Protein AF-A0A972TST4-F1 (afdb_monomer_lite)

Structure (mmCIF, N/CA/C/O backbone):
data_AF-A0A972TST4-F1
#
_entry.id   AF-A0A972TST4-F1
#
loop_
_atom_site.group_PDB
_atom_site.id
_atom_site.type_symbol
_atom_site.label_atom_id
_atom_site.label_alt_id
_atom_site.label_comp_id
_atom_site.label_asym_id
_atom_site.label_entity_id
_atom_site.label_seq_id
_atom_site.pdbx_PDB_ins_code
_atom_site.Cartn_x
_atom_site.Cartn_y
_atom_site.Cartn_z
_atom_site.occupancy
_atom_site.B_iso_or_equiv
_atom_site.auth_seq_id
_atom_site.auth_comp_id
_atom_site.auth_asym_id
_atom_site.auth_atom_id
_atom_site.pdbx_PDB_model_num
ATOM 1 N N . MET A 1 1 ? 3.864 -2.096 13.623 1.00 69.44 1 MET A N 1
ATOM 2 C CA . MET A 1 1 ? 3.944 -0.721 14.175 1.00 69.44 1 MET A CA 1
ATOM 3 C C . MET A 1 1 ? 2.873 0.201 13.598 1.00 69.44 1 MET A C 1
ATOM 5 O O . MET A 1 1 ? 2.169 0.799 14.394 1.00 69.44 1 MET A O 1
ATOM 9 N N . ALA A 1 2 ? 2.672 0.251 12.273 1.00 82.75 2 ALA A N 1
ATOM 10 C CA . ALA A 1 2 ? 1.681 1.134 11.636 1.00 82.75 2 ALA A CA 1
ATOM 11 C C . ALA A 1 2 ? 0.250 1.030 12.212 1.00 82.75 2 ALA A C 1
ATOM 13 O O . ALA A 1 2 ? -0.350 2.046 12.538 1.00 82.75 2 ALA A O 1
ATOM 14 N N . LEU A 1 3 ? -0.275 -0.189 12.409 1.00 85.56 3 LEU A N 1
ATOM 15 C CA . LEU A 1 3 ? -1.623 -0.390 12.971 1.00 85.56 3 LEU A CA 1
ATOM 16 C C . LEU A 1 3 ? -1.765 0.165 14.397 1.00 85.56 3 LEU A C 1
ATOM 18 O O . LEU A 1 3 ? -2.784 0.750 14.748 1.00 85.56 3 LEU A O 1
ATOM 22 N N . ARG A 1 4 ? -0.713 0.020 15.212 1.00 86.31 4 ARG A N 1
ATOM 23 C CA . ARG A 1 4 ? -0.685 0.563 16.574 1.00 86.31 4 ARG A CA 1
ATOM 24 C C . ARG A 1 4 ? -0.773 2.074 16.564 1.00 86.31 4 ARG A C 1
ATOM 26 O O . ARG A 1 4 ? -1.540 2.647 17.321 1.00 86.31 4 ARG A O 1
ATOM 33 N N . GLU A 1 5 ? 0.016 2.694 15.703 1.00 84.06 5 GLU A N 1
ATOM 34 C CA . GLU A 1 5 ? 0.031 4.138 15.526 1.00 84.06 5 GLU A CA 1
ATOM 35 C C . GLU A 1 5 ? -1.325 4.654 15.036 1.00 84.06 5 GLU A C 1
ATOM 37 O O . GLU A 1 5 ? -1.825 5.650 15.549 1.00 84.06 5 GLU A O 1
ATOM 42 N N . TYR A 1 6 ? -1.973 3.922 14.129 1.00 87.00 6 TYR A N 1
ATOM 43 C CA . TYR A 1 6 ? -3.303 4.261 13.631 1.00 87.00 6 TYR A CA 1
ATOM 44 C C . TYR A 1 6 ? -4.328 4.274 14.758 1.00 87.00 6 TYR A C 1
ATOM 46 O O . TYR A 1 6 ? -4.958 5.300 14.984 1.00 87.00 6 TYR A O 1
ATOM 54 N N . PHE A 1 7 ? -4.413 3.194 15.538 1.00 87.56 7 PHE A N 1
ATOM 55 C CA . PHE A 1 7 ? -5.342 3.099 16.666 1.00 87.56 7 PHE A CA 1
ATOM 56 C C . PHE A 1 7 ? -5.083 4.107 17.789 1.00 87.56 7 PHE A C 1
ATOM 58 O O . PHE A 1 7 ? -5.986 4.364 18.573 1.00 87.56 7 PHE A O 1
ATOM 65 N N . THR A 1 8 ? -3.888 4.699 17.873 1.00 85.00 8 THR A N 1
ATOM 66 C CA . THR A 1 8 ? -3.632 5.807 18.812 1.00 85.00 8 THR A CA 1
ATOM 67 C C . THR A 1 8 ? -4.086 7.174 18.304 1.00 85.00 8 THR A C 1
ATOM 69 O O . THR A 1 8 ? -4.143 8.109 19.096 1.00 85.00 8 THR A O 1
ATOM 72 N N . LEU A 1 9 ? -4.352 7.307 17.002 1.00 79.69 9 LEU A N 1
ATOM 73 C CA . LEU A 1 9 ? -4.785 8.556 16.369 1.00 79.69 9 LEU A CA 1
ATOM 74 C C . LEU A 1 9 ? -6.302 8.629 16.200 1.00 79.69 9 LEU A C 1
ATOM 76 O O . LEU A 1 9 ? -6.853 9.722 16.139 1.00 79.69 9 LEU A O 1
ATOM 80 N N . VAL A 1 10 ? -6.965 7.479 16.092 1.00 82.31 10 VAL A N 1
ATOM 81 C CA . VAL A 1 10 ? -8.424 7.397 15.993 1.00 82.31 10 VAL A CA 1
ATOM 82 C C . VAL A 1 10 ? -9.053 7.241 17.374 1.00 82.31 10 VAL A C 1
ATOM 84 O O . VAL A 1 10 ? -8.526 6.536 18.233 1.00 82.31 10 VAL A O 1
ATOM 87 N N . ASP A 1 11 ? -10.204 7.876 17.578 1.00 78.00 11 ASP A N 1
ATOM 88 C CA . ASP A 1 11 ? -10.951 7.797 18.834 1.00 78.00 11 ASP A CA 1
ATOM 89 C C . ASP A 1 11 ? -11.739 6.475 18.912 1.00 78.00 11 ASP A C 1
ATOM 91 O O . ASP A 1 11 ? -12.917 6.398 18.558 1.00 78.00 11 ASP A O 1
ATOM 95 N N . ILE A 1 12 ? -11.053 5.386 19.284 1.00 81.62 12 ILE A N 1
ATOM 96 C CA . ILE A 1 12 ? -11.671 4.064 19.460 1.00 81.62 12 ILE A CA 1
ATOM 97 C C . ILE A 1 12 ? -12.145 3.890 20.900 1.00 81.62 12 ILE A C 1
ATOM 99 O O . ILE A 1 12 ? -11.416 4.126 21.865 1.00 81.62 12 ILE A O 1
ATOM 103 N N . ARG A 1 13 ? -13.363 3.366 21.050 1.00 82.88 13 ARG A N 1
ATOM 104 C CA . ARG A 1 13 ? -13.971 3.107 22.355 1.00 82.88 13 ARG A CA 1
ATOM 105 C C . ARG A 1 13 ? -13.231 1.977 23.074 1.00 82.88 13 ARG A C 1
ATOM 107 O O . ARG A 1 13 ? -12.997 0.909 22.512 1.00 82.88 13 ARG A O 1
ATOM 114 N N . LEU A 1 14 ? -12.964 2.154 24.368 1.00 78.50 14 LEU A N 1
ATOM 115 C CA . LEU A 1 14 ? -12.266 1.162 25.207 1.00 78.50 14 LEU A CA 1
ATOM 116 C C . LEU A 1 14 ? -12.935 -0.227 25.218 1.00 78.50 14 LEU A C 1
ATOM 118 O O . LEU A 1 14 ? -12.268 -1.252 25.366 1.00 78.50 14 LEU A O 1
ATOM 122 N N . GLN A 1 15 ? -14.257 -0.267 25.059 1.00 85.31 15 GLN A N 1
ATOM 123 C CA . GLN A 1 15 ? -15.038 -1.505 24.999 1.00 85.31 15 GLN A CA 1
ATOM 124 C C . GLN A 1 15 ? -14.792 -2.334 23.725 1.00 85.31 15 GLN A C 1
ATOM 126 O O . GLN A 1 15 ? -15.012 -3.544 23.747 1.00 85.31 15 GLN A O 1
ATOM 131 N N . ASP A 1 16 ? -14.247 -1.736 22.660 1.00 88.50 16 ASP A N 1
ATOM 132 C CA . ASP A 1 16 ? -14.008 -2.391 21.364 1.00 88.50 16 ASP A CA 1
ATOM 133 C C . ASP A 1 16 ? -12.690 -3.190 21.335 1.00 88.50 16 ASP A C 1
ATOM 135 O O . ASP A 1 16 ? -12.213 -3.612 20.279 1.00 88.50 16 ASP A O 1
ATOM 139 N N . ARG A 1 17 ? -12.095 -3.442 22.511 1.00 90.00 17 ARG A N 1
ATOM 140 C CA . ARG A 1 17 ? -10.812 -4.143 22.692 1.00 90.00 17 ARG A CA 1
ATOM 141 C C . ARG A 1 17 ? -10.721 -5.480 21.955 1.00 90.00 17 ARG A C 1
ATOM 143 O O . ARG A 1 17 ? -9.650 -5.827 21.472 1.00 90.00 17 ARG A O 1
ATOM 150 N N . TRP A 1 18 ? -11.825 -6.218 21.845 1.00 92.62 18 TRP A N 1
ATOM 151 C CA . TRP A 1 18 ? -11.860 -7.492 21.124 1.00 92.62 18 TRP A CA 1
ATOM 152 C C . TRP A 1 18 ? -11.676 -7.305 19.617 1.00 92.62 18 TRP A C 1
ATOM 154 O O . TRP A 1 18 ? -10.924 -8.060 19.007 1.00 92.62 18 TRP A O 1
ATOM 164 N N . GLY A 1 19 ? -12.279 -6.264 19.034 1.00 93.19 19 GLY A N 1
ATOM 165 C CA . GLY A 1 19 ? -12.045 -5.886 17.639 1.00 93.19 19 GLY A CA 1
ATOM 166 C C . GLY A 1 19 ? -10.590 -5.477 17.402 1.00 93.19 19 GLY A C 1
ATOM 167 O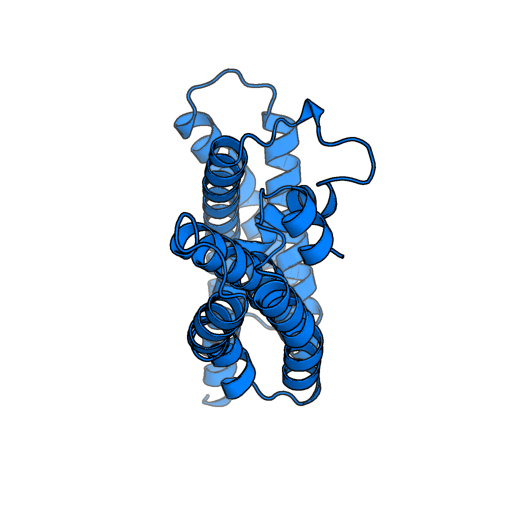 O . GLY A 1 19 ? -9.971 -5.930 16.443 1.00 93.19 19 GLY A O 1
ATOM 168 N N . ILE A 1 20 ? -10.000 -4.713 18.329 1.00 93.12 20 ILE A N 1
ATOM 169 C CA . ILE A 1 20 ? -8.578 -4.332 18.273 1.00 93.12 20 ILE A CA 1
ATOM 170 C C . ILE A 1 20 ? -7.672 -5.574 18.323 1.00 93.12 20 ILE A C 1
ATOM 172 O O . ILE A 1 20 ? -6.748 -5.693 17.519 1.00 93.12 20 ILE A O 1
ATOM 176 N N . ILE A 1 21 ? -7.934 -6.517 19.235 1.00 94.25 21 ILE A N 1
ATOM 177 C CA . ILE A 1 21 ? -7.180 -7.778 19.334 1.00 94.25 21 ILE A CA 1
ATOM 178 C C . ILE A 1 21 ? -7.301 -8.578 18.032 1.00 94.25 21 ILE A C 1
ATOM 180 O O . ILE A 1 21 ? -6.284 -9.030 17.508 1.00 94.25 21 ILE A O 1
ATOM 184 N N . GLY A 1 22 ? -8.511 -8.703 17.478 1.00 94.94 22 GLY A N 1
ATOM 185 C CA . GLY A 1 22 ? -8.740 -9.355 16.187 1.00 94.94 22 GLY A CA 1
ATOM 186 C C . GLY A 1 22 ? -7.950 -8.702 15.052 1.00 94.94 22 GLY A C 1
ATOM 187 O O . GLY A 1 22 ? -7.306 -9.394 14.263 1.00 94.94 22 GLY A O 1
ATOM 188 N N . ALA A 1 23 ? -7.906 -7.369 15.022 1.00 95.25 23 ALA A N 1
ATOM 189 C CA . ALA A 1 23 ? -7.124 -6.624 14.045 1.00 95.25 23 ALA A CA 1
ATOM 190 C C . ALA A 1 23 ? -5.618 -6.916 14.164 1.00 95.25 23 ALA A C 1
ATOM 192 O O . ALA A 1 23 ? -4.963 -7.162 13.153 1.00 95.25 23 ALA A O 1
ATOM 193 N N . TYR A 1 24 ? -5.058 -6.975 15.377 1.00 95.06 24 TYR A N 1
ATOM 194 C CA . TYR A 1 24 ? -3.654 -7.369 15.560 1.00 95.06 24 TYR A CA 1
ATOM 195 C C . TYR A 1 24 ? -3.387 -8.827 15.193 1.00 95.06 24 TYR A C 1
ATOM 197 O O . TYR A 1 24 ? -2.331 -9.116 14.634 1.00 95.06 24 TYR A O 1
ATOM 205 N N . LEU A 1 25 ? -4.328 -9.732 15.472 1.00 95.81 25 LEU A N 1
ATOM 206 C CA . LEU A 1 25 ? -4.206 -11.150 15.139 1.00 95.81 25 LEU A CA 1
ATOM 207 C C . LEU A 1 25 ? -4.188 -11.387 13.622 1.00 95.81 25 LEU A C 1
ATOM 209 O O . LEU A 1 25 ? -3.582 -12.346 13.157 1.00 95.81 25 LEU A O 1
ATOM 213 N N . SER A 1 26 ? -4.774 -10.490 12.828 1.00 95.50 26 SER A N 1
ATOM 214 C CA . SER A 1 26 ? -4.702 -10.585 11.366 1.00 95.50 26 SER A CA 1
ATOM 215 C C . SER A 1 26 ? -3.276 -10.419 10.807 1.00 95.50 26 SER A C 1
ATOM 217 O O . SER A 1 26 ? -2.978 -10.959 9.745 1.00 95.50 26 SER A O 1
ATOM 219 N N . ILE A 1 27 ? -2.366 -9.743 11.526 1.00 94.69 27 ILE A N 1
ATOM 220 C CA . ILE A 1 27 ? -0.970 -9.544 11.099 1.00 94.69 27 ILE A CA 1
ATOM 221 C C . ILE A 1 27 ? -0.215 -10.878 10.973 1.00 94.69 27 ILE A C 1
ATOM 223 O O . ILE A 1 27 ? 0.307 -11.147 9.890 1.00 94.69 27 ILE A O 1
ATOM 227 N N . PRO A 1 28 ? -0.119 -11.729 12.018 1.00 94.75 28 PRO A N 1
ATOM 228 C CA . PRO A 1 28 ? 0.554 -13.016 11.887 1.00 94.75 28 PRO A CA 1
ATOM 229 C C . PRO A 1 28 ? -0.134 -13.924 10.864 1.00 94.75 28 PRO A C 1
ATOM 231 O O . PRO A 1 28 ? 0.569 -14.573 10.096 1.00 94.75 28 PRO A O 1
ATOM 234 N N . PHE A 1 29 ? -1.470 -13.924 10.774 1.00 94.25 29 PHE A N 1
ATOM 235 C CA . PHE A 1 29 ? -2.172 -14.690 9.736 1.00 94.25 29 PHE A CA 1
ATOM 236 C C . PHE A 1 29 ? -1.762 -14.266 8.324 1.00 94.25 29 PHE A C 1
ATOM 238 O O . PHE A 1 29 ? -1.468 -15.118 7.490 1.00 94.25 29 PHE A O 1
ATOM 245 N N . MET A 1 30 ? -1.665 -12.961 8.072 1.00 95.12 30 MET A N 1
ATOM 246 C CA . MET A 1 30 ? -1.193 -12.441 6.791 1.00 95.12 30 MET A CA 1
ATOM 247 C C . MET A 1 30 ? 0.230 -12.863 6.467 1.00 95.12 30 MET A C 1
ATOM 249 O O . MET A 1 30 ? 0.506 -13.272 5.343 1.00 95.12 30 MET A O 1
ATOM 253 N N . ILE A 1 31 ? 1.130 -12.783 7.446 1.00 93.44 31 ILE A N 1
ATOM 254 C CA . ILE A 1 31 ? 2.523 -13.195 7.266 1.00 93.44 31 ILE A CA 1
ATOM 255 C C . ILE A 1 31 ? 2.596 -14.686 6.934 1.00 93.44 31 ILE A C 1
ATOM 257 O O . ILE A 1 31 ? 3.306 -15.055 6.005 1.00 93.44 31 ILE A O 1
ATOM 261 N N . ILE A 1 32 ? 1.826 -15.525 7.632 1.00 95.44 32 ILE A N 1
ATOM 262 C CA . ILE A 1 32 ? 1.727 -16.962 7.350 1.00 95.44 32 ILE A CA 1
ATOM 263 C C . ILE A 1 32 ? 1.247 -17.180 5.909 1.00 95.44 32 ILE A C 1
ATOM 265 O O . ILE A 1 32 ? 1.894 -17.902 5.155 1.00 95.44 32 ILE A O 1
ATOM 269 N N . PHE A 1 33 ? 0.167 -16.522 5.477 1.00 95.38 33 PHE A N 1
ATOM 270 C CA . PHE A 1 33 ? -0.338 -16.689 4.108 1.00 95.38 33 PHE A CA 1
ATOM 271 C C . PHE A 1 33 ? 0.655 -16.244 3.032 1.00 95.38 33 PHE A C 1
ATOM 273 O O . PHE A 1 33 ? 0.712 -16.868 1.976 1.00 95.38 33 PHE A O 1
ATOM 280 N N . ILE A 1 34 ? 1.448 -15.202 3.295 1.00 93.75 34 ILE A N 1
ATOM 281 C CA . ILE A 1 34 ? 2.517 -14.763 2.391 1.00 93.75 34 ILE A CA 1
ATOM 282 C C . ILE A 1 34 ? 3.652 -15.796 2.359 1.00 93.75 34 ILE A C 1
ATOM 284 O O . ILE A 1 34 ? 4.098 -16.177 1.285 1.00 93.75 34 ILE A O 1
ATOM 288 N N . GLN A 1 35 ? 4.114 -16.272 3.519 1.00 93.56 35 GLN A N 1
ATOM 289 C CA . GLN A 1 35 ? 5.247 -17.201 3.614 1.00 93.56 35 GLN A CA 1
ATOM 290 C C . GLN A 1 35 ? 4.975 -18.560 2.964 1.00 93.56 35 GLN A C 1
ATOM 292 O O . GLN A 1 35 ? 5.887 -19.146 2.387 1.00 93.56 35 GLN A O 1
ATOM 297 N N . PHE A 1 36 ? 3.739 -19.052 3.054 1.00 93.12 36 PHE A N 1
ATOM 298 C CA . PHE A 1 36 ? 3.325 -20.324 2.455 1.00 93.12 36 PHE A CA 1
ATOM 299 C C . PHE A 1 36 ? 2.730 -20.176 1.043 1.00 93.12 36 PHE A C 1
ATOM 301 O O . PHE A 1 36 ? 2.157 -21.136 0.537 1.00 93.12 36 PHE A O 1
ATOM 308 N N . ASP A 1 37 ? 2.830 -18.997 0.414 1.00 91.31 37 ASP A N 1
ATOM 309 C CA . ASP A 1 37 ? 2.275 -18.710 -0.923 1.00 91.31 37 ASP A CA 1
ATOM 310 C C . ASP A 1 37 ? 0.770 -19.059 -1.055 1.00 91.31 37 ASP A C 1
ATOM 312 O O . ASP A 1 37 ? 0.255 -19.458 -2.099 1.00 91.31 37 ASP A O 1
ATOM 316 N N . TYR A 1 38 ? -0.000 -18.877 0.024 1.00 93.75 38 TYR A N 1
ATOM 317 C CA . TYR A 1 38 ? -1.449 -19.113 0.039 1.00 93.75 38 TYR A CA 1
ATOM 318 C C . TYR A 1 38 ? -2.215 -17.900 -0.492 1.00 93.75 38 TYR A C 1
ATOM 320 O O . TYR A 1 38 ? -2.946 -17.222 0.232 1.00 93.75 38 TYR A O 1
ATOM 328 N N . TYR A 1 39 ? -2.057 -17.637 -1.790 1.00 91.06 39 TYR A N 1
ATOM 329 C CA . TYR A 1 39 ? -2.604 -16.464 -2.481 1.00 91.06 39 TYR A CA 1
ATOM 330 C C . TYR A 1 39 ? -4.115 -16.294 -2.287 1.00 91.06 39 TYR A C 1
ATOM 332 O O . TYR A 1 39 ? -4.574 -15.216 -1.911 1.00 91.06 39 TYR A O 1
ATOM 340 N N . GLY A 1 40 ? -4.890 -17.363 -2.499 1.00 93.44 40 GLY A N 1
ATOM 341 C CA . GLY A 1 40 ? -6.348 -17.309 -2.372 1.00 93.44 40 GLY A CA 1
ATOM 342 C C . GLY A 1 40 ? -6.785 -16.875 -0.973 1.00 93.44 40 GLY A C 1
ATOM 343 O O . GLY A 1 40 ? -7.609 -15.973 -0.839 1.00 93.44 40 GLY A O 1
ATOM 344 N N . MET A 1 41 ? -6.161 -17.449 0.061 1.00 94.88 41 MET A N 1
ATOM 345 C CA . MET A 1 41 ? -6.427 -17.093 1.458 1.00 94.88 41 MET A CA 1
ATOM 346 C C . MET A 1 41 ? -5.981 -15.668 1.777 1.00 94.88 41 MET A C 1
ATOM 348 O O . MET A 1 41 ? -6.715 -14.933 2.434 1.00 94.88 41 MET A O 1
ATOM 352 N N . PHE A 1 42 ? -4.819 -15.250 1.275 1.00 95.38 42 PHE A N 1
ATOM 353 C CA . PHE A 1 42 ? -4.321 -13.887 1.430 1.00 95.38 42 PHE A CA 1
ATOM 354 C C . PHE A 1 42 ? -5.320 -12.851 0.886 1.00 95.38 42 PHE A C 1
ATOM 356 O O . PHE A 1 42 ? -5.692 -11.930 1.614 1.00 95.38 42 PHE A O 1
ATOM 363 N N . ILE A 1 43 ? -5.828 -13.029 -0.337 1.00 95.56 43 ILE A N 1
ATOM 364 C CA . ILE A 1 43 ? -6.746 -12.065 -0.969 1.00 95.56 43 ILE A CA 1
ATOM 365 C C . ILE A 1 43 ? -8.095 -11.971 -0.255 1.00 95.56 43 ILE A C 1
ATOM 367 O O . ILE A 1 43 ? -8.617 -10.871 -0.097 1.00 95.56 43 ILE A O 1
ATOM 371 N N . ILE A 1 44 ? -8.664 -13.085 0.210 1.00 96.12 44 ILE A N 1
ATOM 372 C CA . ILE A 1 44 ? -9.978 -13.066 0.878 1.00 96.12 44 ILE A CA 1
ATOM 373 C C . ILE A 1 44 ? -9.893 -12.721 2.374 1.00 96.12 44 ILE A C 1
ATOM 375 O O . ILE A 1 44 ? -10.904 -12.380 2.987 1.00 96.12 44 ILE A O 1
ATOM 379 N N . SER A 1 45 ? -8.704 -12.782 2.977 1.00 95.56 45 SER A N 1
ATOM 380 C CA . SER A 1 45 ? -8.530 -12.662 4.431 1.00 95.56 45 SER A CA 1
ATOM 381 C C . SER A 1 45 ? -9.068 -11.367 5.041 1.00 95.56 45 SER A C 1
ATOM 383 O O . SER A 1 45 ? -9.811 -11.436 6.017 1.00 95.56 45 SER A O 1
ATOM 385 N N . ILE A 1 46 ? -8.755 -10.194 4.482 1.00 96.06 46 ILE A N 1
ATOM 386 C CA . ILE A 1 46 ? -9.340 -8.931 4.967 1.00 96.06 46 ILE A CA 1
ATOM 387 C C . ILE A 1 46 ? -10.710 -8.673 4.346 1.00 96.06 46 ILE A C 1
ATOM 389 O O . ILE A 1 46 ? -11.659 -8.542 5.116 1.00 96.06 46 ILE A O 1
ATOM 393 N N . PRO A 1 47 ? -10.864 -8.637 3.005 1.00 95.31 47 PRO A N 1
ATOM 394 C CA . PRO A 1 47 ? -12.120 -8.230 2.375 1.00 95.31 47 PRO A CA 1
ATOM 395 C C . PRO A 1 47 ? -13.320 -9.117 2.725 1.00 95.31 47 PRO A C 1
ATOM 397 O O . PRO A 1 47 ? -14.449 -8.645 2.652 1.00 95.31 47 PRO A O 1
ATOM 400 N N . VAL A 1 48 ? -13.091 -10.384 3.097 1.00 96.19 48 VAL A N 1
ATOM 401 C CA . VAL A 1 48 ? -14.153 -11.328 3.472 1.00 96.19 48 VAL A CA 1
ATOM 402 C C . VAL A 1 48 ? -14.081 -11.671 4.957 1.00 96.19 48 VAL A C 1
ATOM 404 O O . VAL A 1 48 ? -15.010 -11.360 5.697 1.00 96.19 48 VAL A O 1
ATOM 407 N N . TYR A 1 49 ? -13.001 -12.308 5.425 1.00 96.25 49 TYR A N 1
ATOM 408 C CA . TYR A 1 49 ? -12.995 -12.846 6.792 1.00 96.25 49 TYR A CA 1
ATOM 409 C C . TYR A 1 49 ? -12.916 -11.756 7.862 1.00 96.25 49 TYR A C 1
ATOM 411 O O . TYR A 1 49 ? -13.690 -11.802 8.816 1.00 96.25 49 TYR A O 1
ATOM 419 N N . ALA A 1 50 ? -12.039 -10.761 7.715 1.00 95.75 50 ALA A N 1
ATOM 420 C CA . ALA A 1 50 ? -11.953 -9.681 8.695 1.00 95.75 50 ALA A CA 1
ATOM 421 C C . ALA A 1 50 ? -13.242 -8.846 8.732 1.00 95.75 50 ALA A C 1
ATOM 423 O O . ALA A 1 50 ? -13.771 -8.633 9.818 1.00 95.75 50 ALA A O 1
ATOM 424 N N . PHE A 1 51 ? -13.816 -8.511 7.572 1.00 95.00 51 PHE A N 1
ATOM 425 C CA . PHE A 1 51 ? -15.100 -7.798 7.479 1.00 95.00 51 PHE A CA 1
ATOM 426 C C . PHE A 1 51 ? -16.285 -8.535 8.129 1.00 95.00 51 PHE A C 1
ATOM 428 O O . PHE A 1 51 ? -17.289 -7.906 8.448 1.00 95.00 51 PHE A O 1
ATOM 435 N N . LEU A 1 52 ? -16.198 -9.853 8.338 1.00 95.75 52 LEU A N 1
ATOM 436 C CA . LEU A 1 52 ? -17.201 -10.621 9.086 1.00 95.75 52 LEU A CA 1
ATOM 437 C C . LEU A 1 52 ? -16.851 -10.730 10.576 1.00 95.75 52 LEU A C 1
ATOM 439 O O . LEU A 1 52 ? -17.711 -10.576 11.444 1.00 95.75 52 LEU A O 1
ATOM 443 N N . VAL A 1 53 ? -15.580 -10.995 10.880 1.00 96.38 53 VAL A N 1
ATOM 444 C CA . VAL A 1 53 ? -15.105 -11.261 12.242 1.00 96.38 53 VAL A CA 1
ATOM 445 C C . VAL A 1 53 ? -15.033 -9.983 13.078 1.00 96.38 53 VAL A C 1
ATOM 447 O O . VAL A 1 53 ? -15.409 -10.008 14.247 1.00 96.38 53 VAL A O 1
ATOM 450 N N . ILE A 1 54 ? -14.583 -8.862 12.515 1.00 95.75 54 ILE A N 1
ATOM 451 C CA . ILE A 1 54 ? -14.414 -7.602 13.249 1.00 95.75 54 ILE A CA 1
ATOM 452 C C . ILE A 1 54 ? -15.744 -7.062 13.782 1.00 95.75 54 ILE A C 1
ATOM 454 O O . ILE A 1 54 ? -15.801 -6.813 14.990 1.00 95.75 54 ILE A O 1
ATOM 458 N N . PRO A 1 55 ? -16.826 -6.945 12.984 1.00 94.31 55 PRO A N 1
ATOM 459 C CA . PRO A 1 55 ? -18.132 -6.562 13.513 1.00 94.31 55 PRO A CA 1
ATOM 460 C C . PRO A 1 55 ? -18.573 -7.441 14.681 1.00 94.31 55 PRO A C 1
ATOM 462 O O . PRO A 1 55 ? -18.959 -6.927 15.731 1.00 94.31 55 PRO A O 1
ATOM 465 N N . PHE A 1 56 ? -18.441 -8.763 14.537 1.00 94.94 56 PHE A N 1
ATOM 466 C CA . PHE A 1 56 ? -18.780 -9.706 15.596 1.00 94.94 56 PHE A CA 1
ATOM 467 C C . PHE A 1 56 ? -17.954 -9.448 16.867 1.00 94.94 56 PHE A C 1
ATOM 469 O O . PHE A 1 56 ? -18.525 -9.248 17.940 1.00 94.94 56 PHE A O 1
ATOM 476 N N . LEU A 1 57 ? -16.626 -9.345 16.756 1.00 94.50 57 LEU A N 1
ATOM 477 C CA . LEU A 1 57 ? -15.738 -9.086 17.893 1.00 94.50 57 LEU A CA 1
ATOM 478 C C . LEU A 1 57 ? -16.028 -7.750 18.584 1.00 94.50 57 LEU A C 1
ATOM 480 O O . LEU A 1 57 ? -15.993 -7.679 19.811 1.00 94.50 57 LEU A O 1
ATOM 484 N N . VAL A 1 58 ? -16.342 -6.697 17.828 1.00 93.19 58 VAL A N 1
ATOM 485 C CA . VAL A 1 58 ? -16.728 -5.400 18.399 1.00 93.19 58 VAL A CA 1
ATOM 486 C C . VAL A 1 58 ? -18.036 -5.531 19.189 1.00 93.19 58 VAL A C 1
ATOM 488 O O . VAL A 1 58 ? -18.130 -5.030 20.310 1.00 93.19 58 VAL A O 1
ATOM 491 N N . THR A 1 59 ? -19.030 -6.261 18.668 1.00 91.56 59 THR A N 1
ATOM 492 C CA . THR A 1 59 ? -20.320 -6.442 19.362 1.00 91.56 59 THR A CA 1
ATOM 493 C C . THR A 1 59 ? -20.218 -7.243 20.663 1.00 91.56 59 THR A C 1
ATOM 495 O O . THR A 1 59 ? -20.995 -6.989 21.582 1.00 91.56 59 THR A O 1
ATOM 498 N N . LEU A 1 60 ? -19.217 -8.120 20.811 1.00 89.81 60 LEU A N 1
ATOM 499 C CA . LEU A 1 60 ? -18.951 -8.836 22.069 1.00 89.81 60 LEU A CA 1
ATOM 500 C C . LEU A 1 60 ? -18.533 -7.905 23.226 1.00 89.81 60 LEU A C 1
ATOM 502 O O . LEU A 1 60 ? -18.630 -8.293 24.389 1.00 89.81 60 LEU A O 1
ATOM 506 N N . GLY A 1 61 ? -18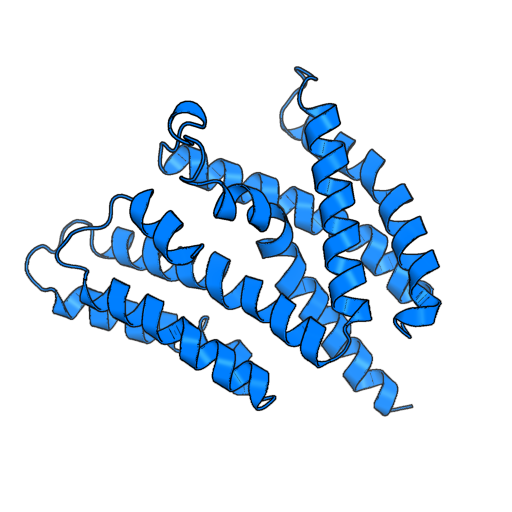.064 -6.684 22.934 1.00 78.88 61 GLY A N 1
ATOM 507 C CA . GLY A 1 61 ? -17.729 -5.668 23.943 1.00 78.88 61 GLY A CA 1
ATOM 508 C C . GLY A 1 61 ? -18.951 -5.103 24.685 1.00 78.88 61 GLY A C 1
ATOM 509 O O . GLY A 1 61 ? -18.847 -4.737 25.856 1.00 78.88 61 GLY A O 1
ATOM 510 N N . GLY A 1 62 ? -20.111 -5.092 24.018 1.00 62.78 62 GLY A N 1
ATOM 511 C CA . GLY A 1 62 ? -21.449 -5.246 24.600 1.00 62.78 62 GLY A CA 1
ATOM 512 C C . GLY A 1 62 ? -22.026 -4.199 25.561 1.00 62.78 62 GLY A C 1
ATOM 513 O O . GLY A 1 62 ? -23.125 -4.439 26.052 1.00 62.78 62 GLY A O 1
ATOM 514 N N . LYS A 1 63 ? -21.368 -3.072 25.870 1.00 69.19 63 LYS A N 1
ATOM 515 C CA . LYS A 1 63 ? -21.901 -2.126 26.879 1.00 69.19 63 LYS A CA 1
ATOM 516 C C . LYS A 1 63 ? -22.616 -0.907 26.294 1.00 69.19 63 LYS A C 1
ATOM 518 O O . LYS A 1 63 ? -23.712 -0.589 26.744 1.00 69.19 63 LYS A O 1
ATOM 523 N N . GLU A 1 64 ? -22.059 -0.258 25.274 1.00 75.75 64 GLU A N 1
ATOM 524 C CA . GLU A 1 64 ? -22.690 0.889 24.607 1.00 75.75 64 GLU A CA 1
ATOM 525 C C . GLU A 1 64 ? -22.873 0.666 23.105 1.00 75.75 64 GLU A C 1
ATOM 527 O O . GLU A 1 64 ? -21.926 0.398 22.363 1.00 75.75 64 GLU A O 1
ATOM 532 N N . ILE A 1 65 ? -24.105 0.863 22.635 1.00 82.38 65 ILE A N 1
ATOM 533 C CA . ILE A 1 65 ? -24.482 0.660 21.231 1.00 82.38 65 ILE A CA 1
ATOM 534 C C . ILE A 1 65 ? -24.049 1.853 20.360 1.00 82.38 65 ILE A C 1
ATOM 536 O O . ILE A 1 65 ? -23.616 1.667 19.219 1.00 82.38 65 ILE A O 1
ATOM 540 N N . LYS A 1 66 ? -24.123 3.083 20.888 1.00 85.25 66 LYS A N 1
ATOM 541 C CA . LYS A 1 66 ? -23.790 4.309 20.142 1.00 85.25 66 LYS A CA 1
ATOM 542 C C . LYS A 1 66 ? -22.313 4.321 19.736 1.00 85.25 66 LYS A C 1
ATOM 544 O O . LYS A 1 66 ? -21.438 4.093 20.562 1.00 85.25 66 LYS A O 1
ATOM 549 N N . GLY A 1 67 ? -22.046 4.581 18.456 1.00 85.88 67 GLY A N 1
ATOM 550 C CA . GLY A 1 67 ? -20.687 4.608 17.895 1.00 85.88 67 GLY A CA 1
ATOM 551 C C . GLY A 1 67 ? -20.157 3.258 17.395 1.00 85.88 67 GLY A C 1
ATOM 552 O O . GLY A 1 67 ? -19.090 3.228 16.798 1.00 85.88 67 GLY A O 1
ATOM 553 N N . THR A 1 68 ? -20.900 2.153 17.550 1.00 89.94 68 THR A N 1
ATOM 554 C CA . THR A 1 68 ? -20.428 0.811 17.144 1.00 89.94 68 THR A CA 1
ATOM 555 C C . THR A 1 68 ? -20.115 0.710 15.658 1.00 89.94 68 THR A C 1
ATOM 557 O O . THR A 1 68 ? -19.064 0.200 15.286 1.00 89.94 68 THR A O 1
ATOM 560 N N . LEU A 1 69 ? -20.990 1.247 14.805 1.00 91.00 69 LEU A N 1
ATOM 561 C CA . LEU A 1 69 ? -20.776 1.241 13.357 1.00 91.00 69 LEU A CA 1
ATOM 562 C C . LEU A 1 69 ? -19.520 2.030 12.955 1.00 91.00 69 LEU A C 1
ATOM 564 O O . LEU A 1 69 ? -18.778 1.596 12.079 1.00 91.00 69 LEU A O 1
ATOM 568 N N . LEU A 1 70 ? -19.269 3.161 13.624 1.00 89.56 70 LEU A N 1
ATOM 569 C CA . LEU A 1 70 ? -18.083 3.980 13.386 1.00 89.56 70 LEU A CA 1
ATOM 570 C C . LEU A 1 70 ? -16.812 3.217 13.776 1.00 89.56 70 LEU A C 1
ATOM 572 O O . LEU A 1 70 ? -15.882 3.151 12.978 1.00 89.56 70 LEU A O 1
ATOM 576 N N . SER A 1 71 ? -16.793 2.583 14.952 1.00 90.62 71 SER A N 1
ATOM 577 C CA . SER A 1 71 ? -15.654 1.769 15.390 1.00 90.62 71 SER A CA 1
ATOM 578 C C . SER A 1 71 ? -15.360 0.611 14.442 1.00 90.62 71 SER A C 1
ATOM 580 O O . SER A 1 71 ? -14.201 0.382 14.109 1.00 90.62 71 SER A O 1
ATOM 582 N N . ILE A 1 72 ? -16.396 -0.100 13.982 1.00 93.56 72 ILE A N 1
ATOM 583 C CA . ILE A 1 72 ? -16.252 -1.175 12.989 1.00 93.56 72 ILE A CA 1
ATOM 584 C C . ILE A 1 72 ? -15.601 -0.620 11.720 1.00 93.56 72 ILE A C 1
ATOM 586 O O . ILE A 1 72 ? -14.560 -1.117 11.301 1.00 93.56 72 ILE A O 1
ATOM 590 N N . GLY A 1 73 ? -16.160 0.461 11.164 1.00 92.62 73 GLY A N 1
ATOM 591 C CA . GLY A 1 73 ? -15.643 1.080 9.946 1.00 92.62 73 GLY A CA 1
ATOM 592 C C . GLY A 1 73 ? -14.195 1.556 10.078 1.00 92.62 73 GLY A C 1
ATOM 593 O O . GLY A 1 73 ? -13.401 1.351 9.165 1.00 92.62 73 GLY A O 1
ATOM 594 N N .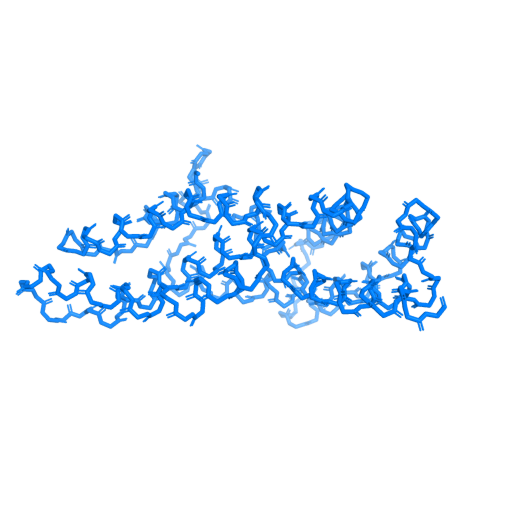 ILE A 1 74 ? -13.824 2.139 11.221 1.00 91.56 74 ILE A N 1
ATOM 595 C CA . ILE A 1 74 ? -12.449 2.567 11.515 1.00 91.56 74 ILE A CA 1
ATOM 596 C C . ILE A 1 74 ? -11.499 1.363 11.570 1.00 91.56 74 ILE A C 1
ATOM 598 O O . ILE A 1 74 ? -10.421 1.400 10.974 1.00 91.56 74 ILE A O 1
ATOM 602 N N . ILE A 1 75 ? -11.882 0.284 12.258 1.00 93.94 75 ILE A N 1
ATOM 603 C CA . ILE A 1 75 ? -11.037 -0.910 12.381 1.00 93.94 75 ILE A CA 1
ATOM 604 C C . ILE A 1 75 ? -10.864 -1.593 11.018 1.00 93.94 75 ILE A C 1
ATOM 606 O O . ILE A 1 75 ? -9.728 -1.872 10.632 1.00 93.94 75 ILE A O 1
ATOM 610 N N . ASP A 1 76 ? -11.947 -1.802 10.266 1.00 95.12 76 ASP A N 1
ATOM 611 C CA . ASP A 1 76 ? -11.900 -2.444 8.945 1.00 95.12 76 ASP A CA 1
ATOM 612 C C . ASP A 1 76 ? -11.142 -1.600 7.915 1.00 95.12 76 ASP A C 1
ATOM 614 O O . ASP A 1 76 ? -10.330 -2.126 7.148 1.00 95.12 76 ASP A O 1
ATOM 618 N N . LEU A 1 77 ? -11.315 -0.274 7.934 1.00 92.75 77 LEU A N 1
ATOM 619 C CA . LEU A 1 77 ? -10.534 0.632 7.094 1.00 92.75 77 LEU A CA 1
ATOM 620 C C . LEU A 1 77 ? -9.040 0.559 7.437 1.00 92.75 77 LEU A C 1
ATOM 622 O O . LEU A 1 77 ? -8.203 0.509 6.535 1.00 92.75 77 LEU A O 1
ATOM 626 N N . GLY A 1 78 ? -8.698 0.520 8.728 1.00 92.19 78 GLY A N 1
ATOM 627 C CA . GLY A 1 78 ? -7.324 0.352 9.197 1.00 92.19 78 GLY A CA 1
ATOM 628 C C . GLY A 1 78 ? -6.708 -0.977 8.756 1.00 92.19 78 GLY A C 1
ATOM 629 O O . GLY A 1 78 ? -5.573 -0.999 8.280 1.00 92.19 78 GLY A O 1
ATOM 630 N N . LEU A 1 79 ? -7.460 -2.076 8.852 1.00 95.25 79 LEU A N 1
ATOM 631 C CA . LEU A 1 79 ? -7.050 -3.404 8.384 1.00 95.25 79 LEU A CA 1
ATOM 632 C C . LEU A 1 79 ? -6.803 -3.424 6.876 1.00 95.25 79 LEU A C 1
ATOM 634 O O . LEU A 1 79 ? -5.763 -3.903 6.418 1.00 95.25 79 LEU A O 1
ATOM 638 N N . PHE A 1 80 ? -7.726 -2.864 6.099 1.00 95.06 80 PHE A N 1
ATOM 639 C CA . PHE A 1 80 ? -7.578 -2.779 4.654 1.00 95.06 80 PHE A CA 1
ATOM 640 C C . PHE A 1 80 ? -6.349 -1.942 4.272 1.00 95.06 80 PHE A C 1
ATOM 642 O O . PHE A 1 80 ? -5.462 -2.404 3.557 1.00 95.06 80 PHE A O 1
ATOM 649 N N . LEU A 1 81 ? -6.231 -0.729 4.806 1.00 91.56 81 LEU A N 1
ATOM 650 C CA . LEU A 1 81 ? -5.145 0.174 4.441 1.00 91.56 81 LEU A CA 1
ATOM 651 C C . LEU A 1 81 ? -3.777 -0.318 4.925 1.00 91.56 81 LEU A C 1
ATOM 653 O O . LEU A 1 81 ? -2.813 -0.266 4.170 1.00 91.56 81 LEU A O 1
ATOM 657 N N . LEU A 1 82 ? -3.655 -0.783 6.168 1.00 91.75 82 LEU A N 1
ATOM 658 C CA . LEU A 1 82 ? -2.347 -1.012 6.795 1.00 91.75 82 LEU A CA 1
ATOM 659 C C . LEU A 1 82 ? -1.900 -2.466 6.773 1.00 91.75 82 LEU A C 1
ATOM 661 O O . LEU A 1 82 ? -0.713 -2.726 6.931 1.00 91.75 82 LEU A O 1
ATOM 665 N N . ILE A 1 83 ? -2.813 -3.417 6.619 1.00 94.50 83 ILE A N 1
ATOM 666 C CA . ILE A 1 83 ? -2.461 -4.837 6.658 1.00 94.50 83 ILE A CA 1
ATOM 667 C C . ILE A 1 83 ? -2.625 -5.443 5.277 1.00 94.50 83 ILE A C 1
ATOM 669 O O . ILE A 1 83 ? -1.653 -5.966 4.737 1.00 94.50 83 ILE A O 1
ATOM 673 N N . TYR A 1 84 ? -3.799 -5.295 4.663 1.00 95.50 84 TYR A N 1
ATOM 674 C CA . TYR A 1 84 ? -4.038 -5.817 3.322 1.00 95.50 84 TYR A CA 1
ATOM 675 C C . TYR A 1 84 ? -3.104 -5.162 2.298 1.00 95.50 84 TYR A C 1
ATOM 677 O O . TYR A 1 84 ? -2.312 -5.857 1.660 1.00 95.50 84 TYR A O 1
ATOM 685 N N . CYS A 1 85 ? -3.106 -3.832 2.175 1.00 94.50 85 CYS A N 1
ATOM 686 C CA . CYS A 1 85 ? -2.293 -3.161 1.157 1.00 94.50 85 CYS A CA 1
ATOM 687 C C . CYS A 1 85 ? -0.780 -3.312 1.377 1.00 94.50 85 CYS A C 1
ATOM 689 O O . CYS A 1 85 ? -0.042 -3.487 0.411 1.00 94.50 85 CYS A O 1
ATOM 691 N N . ILE A 1 86 ? -0.302 -3.292 2.627 1.00 92.69 86 ILE A N 1
ATOM 692 C CA . ILE A 1 86 ? 1.124 -3.533 2.922 1.00 92.69 86 ILE A CA 1
ATOM 693 C C . ILE A 1 86 ? 1.495 -4.991 2.651 1.00 92.69 86 ILE A C 1
ATOM 695 O O . ILE A 1 86 ? 2.563 -5.259 2.101 1.00 92.69 86 ILE A O 1
ATOM 699 N N . GLY A 1 87 ? 0.604 -5.932 2.971 1.00 94.44 87 GLY A N 1
ATOM 700 C CA . GLY A 1 87 ? 0.786 -7.347 2.668 1.00 94.44 87 GLY A CA 1
ATOM 701 C C . GLY A 1 87 ? 1.063 -7.597 1.185 1.00 94.44 87 GLY A C 1
ATOM 702 O O . GLY A 1 87 ? 1.904 -8.429 0.865 1.00 94.44 87 GLY A O 1
ATOM 703 N N . HIS A 1 88 ? 0.462 -6.812 0.281 1.00 95.81 88 HIS A N 1
ATOM 704 C CA . HIS A 1 88 ? 0.718 -6.920 -1.161 1.00 95.81 88 HIS A CA 1
ATOM 705 C C . HIS A 1 88 ? 2.156 -6.565 -1.535 1.00 95.81 88 HIS A C 1
ATOM 707 O O . HIS A 1 88 ? 2.695 -7.148 -2.465 1.00 95.81 88 HIS A O 1
ATOM 713 N N . ILE A 1 89 ? 2.801 -5.651 -0.806 1.00 93.69 89 ILE A N 1
ATOM 714 C CA . ILE A 1 89 ? 4.223 -5.334 -1.004 1.00 93.69 89 ILE A CA 1
ATOM 715 C C . ILE A 1 89 ? 5.080 -6.532 -0.586 1.00 93.69 89 ILE A C 1
ATOM 717 O O . ILE A 1 89 ? 6.009 -6.901 -1.302 1.00 93.69 89 ILE A O 1
ATOM 721 N N . GLY A 1 90 ? 4.746 -7.158 0.547 1.00 92.25 90 GLY A N 1
ATOM 722 C CA . G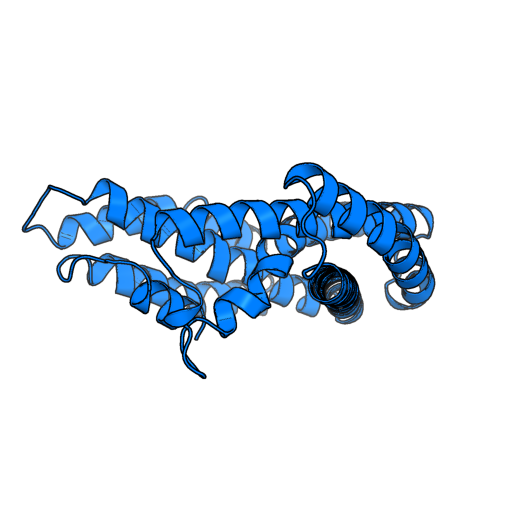LY A 1 90 ? 5.417 -8.373 1.016 1.00 92.25 90 GLY A CA 1
ATOM 723 C C . GLY A 1 90 ? 5.272 -9.528 0.024 1.00 92.25 90 GLY A C 1
ATOM 724 O O . GLY A 1 90 ? 6.258 -10.165 -0.330 1.00 92.25 90 GLY A O 1
ATOM 725 N N . TYR A 1 91 ? 4.063 -9.734 -0.493 1.00 93.50 91 TYR A N 1
ATOM 726 C CA . TYR A 1 91 ? 3.783 -10.745 -1.510 1.00 93.50 91 TYR A CA 1
ATOM 727 C C . TYR A 1 91 ? 4.506 -10.447 -2.833 1.00 93.50 91 TYR A C 1
ATOM 729 O O . TYR A 1 91 ? 5.045 -11.344 -3.475 1.00 93.50 91 TYR A O 1
ATOM 737 N N . LEU A 1 92 ? 4.581 -9.173 -3.228 1.00 93.25 92 LEU A N 1
ATOM 738 C CA . LEU A 1 92 ? 5.325 -8.755 -4.413 1.00 93.25 92 LEU A CA 1
ATOM 739 C C . LEU A 1 92 ? 6.821 -9.070 -4.275 1.00 93.25 92 LEU A C 1
ATOM 741 O O . LEU A 1 92 ? 7.425 -9.556 -5.225 1.00 93.25 92 LEU A O 1
ATOM 745 N N . ALA A 1 93 ? 7.393 -8.847 -3.088 1.00 93.31 93 ALA A N 1
ATOM 746 C CA . ALA A 1 93 ? 8.787 -9.163 -2.788 1.00 93.31 93 ALA A CA 1
ATOM 747 C C . ALA A 1 93 ? 9.070 -10.675 -2.758 1.00 93.31 93 ALA A C 1
ATOM 749 O O . ALA A 1 93 ? 10.176 -11.074 -3.110 1.00 93.31 93 ALA A O 1
ATOM 750 N N . LEU A 1 94 ? 8.086 -11.499 -2.374 1.00 91.88 94 LEU A N 1
ATOM 751 C CA . LEU A 1 94 ? 8.182 -12.961 -2.427 1.00 91.88 94 LEU A CA 1
ATOM 752 C C . LEU A 1 94 ? 8.293 -13.466 -3.876 1.00 91.88 94 LEU A C 1
ATOM 754 O O . LEU A 1 94 ? 9.146 -14.299 -4.162 1.00 91.88 94 LEU A O 1
ATOM 758 N N . PHE A 1 95 ? 7.468 -12.940 -4.792 1.00 89.56 95 PHE A N 1
ATOM 759 C CA . PHE A 1 95 ? 7.527 -13.309 -6.214 1.00 89.56 95 PHE A CA 1
ATOM 760 C C . PHE A 1 95 ? 8.775 -12.766 -6.911 1.00 89.56 95 PHE A C 1
ATOM 762 O O . PHE A 1 95 ? 9.432 -13.479 -7.665 1.00 89.56 95 PHE A O 1
ATOM 769 N N . SER A 1 96 ? 9.080 -11.484 -6.710 1.00 91.75 96 SER A N 1
ATOM 770 C CA . SER A 1 96 ? 10.247 -10.842 -7.304 1.00 91.75 96 SER A CA 1
ATOM 771 C C . SER A 1 96 ? 10.633 -9.598 -6.520 1.00 91.75 96 SER A C 1
ATOM 773 O O . SER A 1 96 ? 9.929 -8.581 -6.513 1.00 91.75 96 SER A O 1
ATOM 775 N N . THR A 1 97 ? 11.828 -9.629 -5.935 1.00 93.69 97 THR A N 1
ATOM 776 C CA . THR A 1 97 ? 12.418 -8.468 -5.261 1.00 93.69 97 THR A CA 1
ATOM 777 C C . THR A 1 97 ? 12.467 -7.249 -6.186 1.00 93.69 97 THR A C 1
ATOM 779 O O . THR A 1 97 ? 12.234 -6.127 -5.739 1.00 93.69 97 THR A O 1
ATOM 782 N N . TRP A 1 98 ? 12.692 -7.449 -7.489 1.00 94.44 98 TRP A N 1
ATOM 783 C CA . TRP A 1 98 ? 12.734 -6.363 -8.470 1.00 94.44 98 TRP A CA 1
ATOM 784 C C . TRP A 1 98 ? 11.380 -5.687 -8.676 1.00 94.44 98 TRP A C 1
ATOM 786 O O . TRP A 1 98 ? 11.337 -4.467 -8.837 1.00 94.44 98 TRP A O 1
ATOM 796 N N . TRP A 1 99 ? 10.271 -6.429 -8.622 1.00 94.44 99 TRP A N 1
ATOM 797 C CA . TRP A 1 99 ? 8.933 -5.836 -8.708 1.00 94.44 99 TRP A CA 1
ATOM 798 C C . TRP A 1 99 ? 8.638 -4.952 -7.495 1.00 94.44 99 TRP A C 1
ATOM 800 O O . TRP A 1 99 ? 8.141 -3.833 -7.648 1.00 94.44 99 TRP A O 1
ATOM 810 N N . ALA A 1 100 ? 9.005 -5.417 -6.297 1.00 94.81 100 ALA A N 1
ATOM 811 C CA . ALA A 1 100 ? 8.883 -4.633 -5.072 1.00 94.81 100 ALA A CA 1
ATOM 812 C C . ALA A 1 100 ? 9.763 -3.375 -5.103 1.00 94.81 100 ALA A C 1
ATOM 814 O O . ALA A 1 100 ? 9.271 -2.281 -4.822 1.00 94.81 100 ALA A O 1
ATOM 815 N N . ILE A 1 101 ? 11.030 -3.500 -5.512 1.00 95.25 101 ILE A N 1
ATOM 816 C CA . ILE A 1 101 ? 11.956 -2.366 -5.656 1.00 95.25 101 ILE A CA 1
ATOM 817 C C . ILE A 1 101 ? 11.411 -1.344 -6.657 1.00 95.25 101 ILE A C 1
ATOM 819 O O . ILE A 1 101 ? 11.378 -0.153 -6.353 1.00 95.25 101 ILE A O 1
ATOM 823 N N . MET A 1 102 ? 10.941 -1.788 -7.825 1.00 95.88 102 MET A N 1
ATOM 824 C CA . MET A 1 102 ? 10.360 -0.910 -8.840 1.00 95.88 102 MET A CA 1
ATOM 825 C C . MET A 1 102 ? 9.176 -0.119 -8.277 1.00 95.88 102 MET A C 1
ATOM 827 O O . MET A 1 102 ? 9.131 1.102 -8.439 1.00 95.88 102 MET A O 1
ATOM 831 N N . LEU A 1 103 ? 8.235 -0.786 -7.603 1.00 96.00 103 LEU A N 1
ATOM 832 C CA . LEU A 1 103 ? 7.088 -0.124 -6.985 1.00 96.00 103 LEU A CA 1
ATOM 833 C C . LEU A 1 103 ? 7.544 0.920 -5.957 1.00 96.00 103 LEU A C 1
ATOM 835 O O . LEU A 1 103 ? 7.128 2.075 -6.033 1.00 96.00 103 LEU A O 1
ATOM 839 N N . ILE A 1 104 ? 8.419 0.530 -5.026 1.00 95.31 104 ILE A N 1
ATOM 840 C CA . ILE A 1 104 ? 8.890 1.401 -3.942 1.00 95.31 104 ILE A CA 1
ATOM 841 C C . ILE A 1 104 ? 9.621 2.627 -4.501 1.00 95.31 104 ILE A C 1
ATOM 843 O O . ILE A 1 104 ? 9.336 3.745 -4.075 1.00 95.31 104 ILE A O 1
ATOM 847 N N . LEU A 1 105 ? 10.513 2.453 -5.481 1.00 95.50 105 LEU A N 1
ATOM 848 C CA . LEU A 1 105 ? 11.257 3.560 -6.088 1.00 95.50 105 LEU A CA 1
ATOM 849 C C . LEU A 1 105 ? 10.341 4.527 -6.847 1.00 95.50 105 LEU A C 1
ATOM 851 O O . LEU A 1 105 ? 10.471 5.741 -6.688 1.00 95.50 105 LEU A O 1
ATOM 855 N N . ASN A 1 106 ? 9.392 4.017 -7.636 1.00 96.06 106 ASN A N 1
ATOM 856 C CA . ASN A 1 106 ? 8.454 4.877 -8.362 1.00 96.06 106 ASN A CA 1
ATOM 857 C C . ASN A 1 106 ? 7.571 5.683 -7.404 1.00 96.06 106 ASN A C 1
ATOM 859 O O . ASN A 1 106 ? 7.393 6.887 -7.593 1.00 96.06 106 ASN A O 1
ATOM 863 N N . VAL A 1 107 ? 7.069 5.049 -6.342 1.00 95.50 107 VAL A N 1
ATOM 864 C CA . VAL A 1 107 ? 6.284 5.745 -5.317 1.00 95.50 107 VAL A CA 1
ATOM 865 C C . VAL A 1 107 ? 7.131 6.794 -4.590 1.00 95.50 107 VAL A C 1
ATOM 867 O O . VAL A 1 107 ? 6.673 7.924 -4.417 1.00 95.50 107 VAL A O 1
ATOM 870 N N . ALA A 1 108 ? 8.385 6.478 -4.252 1.00 94.25 108 ALA A N 1
ATOM 871 C CA . ALA A 1 108 ? 9.306 7.422 -3.621 1.00 94.25 108 ALA A CA 1
ATOM 872 C C . ALA A 1 108 ? 9.567 8.664 -4.493 1.00 94.25 108 ALA A C 1
ATOM 874 O O . ALA A 1 108 ? 9.596 9.783 -3.979 1.00 94.25 108 ALA A O 1
ATOM 875 N N . ILE A 1 109 ? 9.691 8.499 -5.815 1.00 94.12 109 ILE A N 1
ATOM 876 C CA . ILE A 1 109 ? 9.810 9.620 -6.762 1.00 94.12 109 ILE A CA 1
ATOM 877 C C . ILE A 1 109 ? 8.553 10.495 -6.735 1.00 94.12 109 ILE A C 1
ATOM 879 O O . ILE A 1 109 ? 8.658 11.721 -6.639 1.00 94.12 109 ILE A O 1
ATOM 883 N N . CYS A 1 110 ? 7.365 9.889 -6.788 1.00 93.25 110 CYS A N 1
ATOM 884 C CA . CYS A 1 110 ? 6.105 10.628 -6.710 1.00 93.25 110 CYS A CA 1
ATOM 885 C C . CYS A 1 110 ? 5.992 11.430 -5.403 1.00 93.25 110 CYS A C 1
ATOM 887 O O . CYS A 1 110 ? 5.564 12.590 -5.421 1.00 93.25 110 CYS A O 1
ATOM 889 N N . ASP A 1 111 ? 6.405 10.846 -4.277 1.00 90.81 111 ASP A N 1
ATOM 890 C CA . ASP A 1 111 ? 6.398 11.524 -2.982 1.00 90.81 111 ASP A CA 1
ATOM 891 C C . ASP A 1 111 ? 7.407 12.668 -2.913 1.00 90.81 111 ASP A C 1
ATOM 893 O O . ASP A 1 111 ? 7.045 13.767 -2.479 1.00 90.81 111 ASP A O 1
ATOM 897 N N . LEU A 1 112 ? 8.629 12.461 -3.411 1.00 90.81 112 LEU A N 1
ATOM 898 C CA . LEU A 1 112 ? 9.657 13.497 -3.482 1.00 90.81 112 LEU A CA 1
ATOM 899 C C . LEU A 1 112 ? 9.164 14.709 -4.280 1.00 90.81 112 LEU A C 1
ATOM 901 O O . LEU A 1 112 ? 9.191 15.837 -3.782 1.00 90.81 112 LEU A O 1
ATOM 905 N N . ILE A 1 113 ? 8.640 14.481 -5.485 1.00 90.88 113 ILE A N 1
ATOM 906 C CA . ILE A 1 113 ? 8.095 15.537 -6.351 1.00 90.88 113 ILE A CA 1
ATOM 907 C C . ILE A 1 113 ? 6.989 16.296 -5.627 1.00 90.88 113 ILE A C 1
ATOM 909 O O . ILE A 1 113 ? 6.946 17.528 -5.622 1.00 90.88 113 ILE A O 1
ATOM 913 N N . ALA A 1 114 ? 6.100 15.578 -4.955 1.00 87.75 114 ALA A N 1
ATOM 914 C CA . ALA A 1 114 ? 4.997 16.221 -4.283 1.00 87.75 114 ALA A CA 1
ATOM 915 C C . ALA A 1 114 ? 5.385 16.978 -3.005 1.00 87.75 114 ALA A C 1
ATOM 917 O O . ALA A 1 114 ? 4.678 17.921 -2.635 1.00 87.75 114 ALA A O 1
ATOM 918 N N . ILE A 1 115 ? 6.476 16.598 -2.334 1.00 84.88 115 ILE A N 1
ATOM 919 C CA . ILE A 1 115 ? 7.078 17.378 -1.245 1.00 84.88 115 ILE A CA 1
ATOM 920 C C . ILE A 1 115 ? 7.686 18.667 -1.808 1.00 84.88 115 ILE A C 1
ATOM 922 O O . ILE A 1 115 ? 7.397 19.747 -1.290 1.00 84.88 115 ILE A O 1
ATOM 926 N N . LEU A 1 116 ? 8.447 18.582 -2.904 1.00 87.06 116 LEU A N 1
ATOM 927 C CA . LEU A 1 116 ? 9.064 19.742 -3.561 1.00 87.06 116 LEU A CA 1
ATOM 928 C C . LEU A 1 116 ? 8.013 20.755 -4.042 1.00 87.06 116 LEU A C 1
ATOM 930 O O . LEU A 1 116 ? 8.162 21.963 -3.860 1.00 87.06 116 LEU A O 1
ATOM 934 N N . MET A 1 117 ? 6.895 20.271 -4.583 1.00 83.31 117 MET A N 1
ATOM 935 C CA . MET A 1 117 ? 5.814 21.111 -5.112 1.00 83.31 117 MET A CA 1
ATOM 936 C C . MET A 1 117 ? 4.834 21.615 -4.040 1.00 83.31 117 MET A C 1
ATOM 938 O O . MET A 1 117 ? 3.905 22.365 -4.348 1.00 83.31 117 MET A O 1
ATOM 942 N N . ARG A 1 118 ? 5.025 21.248 -2.766 1.00 73.06 118 ARG A N 1
ATOM 943 C CA . ARG A 1 118 ? 4.092 21.565 -1.671 1.00 73.06 118 ARG A CA 1
ATOM 944 C C . ARG A 1 118 ? 3.971 23.063 -1.373 1.00 73.06 118 ARG A C 1
ATOM 946 O O . ARG A 1 118 ? 2.947 23.490 -0.846 1.00 73.06 118 ARG A O 1
ATOM 953 N N . LYS A 1 119 ? 4.981 23.865 -1.730 1.00 63.38 119 LYS A N 1
ATOM 954 C CA . LYS A 1 119 ? 5.012 25.323 -1.501 1.00 63.38 119 LYS A CA 1
ATOM 955 C C . LYS A 1 119 ? 4.125 26.129 -2.466 1.00 63.38 119 LYS A C 1
ATOM 957 O O . LYS A 1 119 ? 3.945 27.327 -2.260 1.00 63.38 119 LYS A O 1
ATOM 962 N N . ARG A 1 120 ? 3.544 25.512 -3.504 1.00 61.41 120 ARG A N 1
ATOM 963 C CA . ARG A 1 120 ? 2.724 26.218 -4.503 1.00 61.41 120 ARG A CA 1
ATOM 964 C C . ARG A 1 120 ? 1.282 26.399 -4.000 1.00 61.41 120 ARG A C 1
ATOM 966 O O . ARG A 1 120 ? 0.521 25.433 -3.938 1.00 61.41 120 ARG A O 1
ATOM 973 N N . LYS A 1 121 ? 0.893 27.638 -3.659 1.00 53.38 121 LYS A N 1
ATOM 974 C CA . LYS A 1 121 ? -0.478 28.047 -3.261 1.00 53.38 121 LYS A CA 1
ATOM 975 C C . LYS A 1 121 ? -1.474 28.021 -4.443 1.00 53.38 121 LYS A C 1
ATOM 977 O O . LYS A 1 121 ? -2.140 29.013 -4.708 1.00 53.38 121 LYS A O 1
ATOM 982 N N . ASN A 1 122 ? -1.562 26.917 -5.182 1.00 58.69 122 ASN A N 1
ATOM 983 C CA . ASN A 1 122 ? -2.524 26.786 -6.279 1.00 58.69 122 ASN A CA 1
ATOM 984 C C . ASN A 1 122 ? -3.777 25.994 -5.864 1.00 58.69 122 ASN A C 1
ATOM 986 O O . ASN A 1 122 ? -3.774 25.289 -4.849 1.00 58.69 122 ASN A O 1
ATOM 990 N N . HIS A 1 123 ? -4.845 26.090 -6.664 1.00 63.53 123 HIS A N 1
ATOM 991 C CA . HIS A 1 123 ? -6.086 25.331 -6.471 1.00 63.53 123 HIS A CA 1
ATOM 992 C C . HIS A 1 123 ? -5.823 23.823 -6.290 1.00 63.53 123 HIS A C 1
ATOM 994 O O . HIS A 1 123 ? -4.979 23.229 -6.966 1.00 63.53 123 HIS A O 1
ATOM 1000 N N . ARG A 1 124 ? -6.586 23.189 -5.383 1.00 66.50 124 ARG A N 1
ATOM 1001 C CA . ARG A 1 124 ? -6.366 21.810 -4.893 1.00 66.50 124 ARG A CA 1
ATOM 1002 C C . ARG A 1 124 ? -6.190 20.783 -6.021 1.00 66.50 124 ARG A C 1
ATOM 1004 O O . ARG A 1 124 ? -5.265 19.982 -5.950 1.00 66.50 124 ARG A O 1
ATOM 1011 N N . TRP A 1 125 ? -7.031 20.835 -7.054 1.00 71.94 125 TRP A N 1
ATOM 1012 C CA . TRP A 1 125 ? -6.984 19.913 -8.196 1.00 71.94 125 TRP A CA 1
ATOM 1013 C C . TRP A 1 125 ? -5.838 20.202 -9.168 1.00 71.94 125 TRP A C 1
ATOM 1015 O O . TRP A 1 125 ? -5.178 19.274 -9.627 1.00 71.94 125 TRP A O 1
ATOM 1025 N N . SER A 1 126 ? -5.529 21.479 -9.405 1.00 75.69 126 SER A N 1
ATOM 1026 C CA . SER A 1 126 ? -4.391 21.880 -10.241 1.00 75.69 126 SER A CA 1
ATOM 1027 C C . SER A 1 126 ? -3.065 21.373 -9.662 1.00 75.69 126 SER A C 1
ATOM 1029 O O . SER A 1 126 ? -2.203 20.886 -10.392 1.00 75.69 126 SER A O 1
ATOM 1031 N N . ASN A 1 127 ? -2.921 21.382 -8.334 1.00 80.50 127 ASN A N 1
ATOM 1032 C CA . ASN A 1 127 ? -1.737 20.838 -7.667 1.00 80.50 127 ASN A CA 1
ATOM 1033 C C . ASN A 1 127 ? -1.602 19.312 -7.804 1.00 80.50 127 ASN A C 1
ATOM 1035 O O . ASN A 1 127 ? -0.489 18.820 -7.953 1.00 80.50 127 ASN A O 1
ATOM 1039 N N . VAL A 1 128 ? -2.702 18.555 -7.768 1.00 81.75 128 VAL A N 1
ATOM 1040 C CA . VAL A 1 128 ? -2.653 17.093 -7.973 1.00 81.75 128 VAL A CA 1
ATOM 1041 C C . VAL A 1 128 ? -2.277 16.775 -9.419 1.00 81.75 128 VAL A C 1
ATOM 1043 O O . VAL A 1 128 ? -1.389 15.963 -9.667 1.00 81.75 128 VAL A O 1
ATOM 1046 N N . LEU A 1 129 ? -2.899 17.469 -10.371 1.00 85.12 129 LEU A N 1
ATOM 1047 C CA . LEU A 1 129 ? -2.671 17.242 -11.792 1.00 85.12 129 LEU A CA 1
ATOM 1048 C C . LEU A 1 129 ? -1.239 17.613 -12.210 1.00 85.12 129 LEU A C 1
ATOM 1050 O O . LEU A 1 129 ? -0.587 16.873 -12.939 1.00 85.12 129 LEU A O 1
ATOM 1054 N N . THR A 1 130 ? -0.711 18.723 -11.692 1.00 85.06 130 THR A N 1
ATOM 1055 C CA . THR A 1 130 ? 0.684 19.119 -11.940 1.00 85.06 130 THR A CA 1
ATOM 1056 C C . THR A 1 130 ? 1.689 18.142 -11.325 1.00 85.06 130 THR A C 1
ATOM 1058 O O . THR A 1 130 ? 2.698 17.856 -11.959 1.00 85.06 130 THR A O 1
ATOM 1061 N N . GLN A 1 131 ? 1.416 17.575 -10.144 1.00 86.56 131 GLN A N 1
ATOM 1062 C CA . GLN A 1 131 ? 2.257 16.516 -9.564 1.00 86.56 131 GLN A CA 1
ATOM 1063 C C . GLN A 1 131 ? 2.284 15.266 -10.448 1.00 86.56 131 GLN A C 1
ATOM 1065 O O . GLN A 1 131 ? 3.349 14.683 -10.653 1.00 86.56 131 GLN A O 1
ATOM 1070 N N . TYR A 1 132 ? 1.135 14.880 -11.004 1.00 89.50 132 TYR A N 1
ATOM 1071 C CA . TYR A 1 132 ? 1.046 13.764 -11.940 1.00 89.50 132 TYR A CA 1
ATOM 1072 C C . TYR A 1 132 ? 1.857 14.024 -13.217 1.00 89.50 132 TYR A C 1
ATOM 1074 O O . TYR A 1 132 ? 2.738 13.237 -13.543 1.00 89.50 132 TYR A O 1
ATOM 1082 N N . PHE A 1 133 ? 1.642 15.157 -13.894 1.00 91.88 133 PHE A N 1
ATOM 1083 C CA . PHE A 1 133 ? 2.344 15.463 -15.148 1.00 91.88 133 PHE A CA 1
ATOM 1084 C C . PHE A 1 133 ? 3.867 15.549 -14.999 1.00 91.88 133 PHE A C 1
ATOM 1086 O O . PHE A 1 133 ? 4.585 15.233 -15.942 1.00 91.88 133 PHE A O 1
ATOM 1093 N N . VAL A 1 134 ? 4.367 15.949 -13.827 1.00 91.88 134 VAL A N 1
ATOM 1094 C CA . VAL A 1 134 ? 5.811 15.981 -13.550 1.00 91.88 134 VAL A CA 1
ATOM 1095 C C . VAL A 1 134 ? 6.352 14.589 -13.206 1.00 91.88 134 VAL A C 1
ATOM 1097 O O . VAL A 1 134 ? 7.452 14.242 -13.624 1.00 91.88 134 VAL A O 1
ATOM 1100 N N . SER A 1 135 ? 5.598 13.775 -12.461 1.00 93.38 135 SER A N 1
ATOM 1101 C CA . SER A 1 135 ? 6.052 12.442 -12.035 1.00 93.38 135 SER A CA 1
ATOM 1102 C C . SER A 1 135 ? 5.927 11.366 -13.114 1.00 93.38 135 SER A C 1
ATOM 1104 O O . SER A 1 135 ? 6.787 10.489 -13.180 1.00 93.38 135 SER A O 1
ATOM 1106 N N . ALA A 1 136 ? 4.924 11.446 -13.989 1.00 94.62 136 ALA A N 1
ATOM 1107 C CA . ALA A 1 136 ? 4.682 10.482 -15.062 1.00 94.62 136 ALA A CA 1
ATOM 1108 C C . ALA A 1 136 ? 5.896 10.236 -15.985 1.00 94.62 136 ALA A C 1
ATOM 1110 O O . ALA A 1 136 ? 6.301 9.085 -16.117 1.00 94.62 136 ALA A O 1
ATOM 1111 N N . PRO A 1 137 ? 6.555 11.248 -16.586 1.00 96.75 137 PRO A N 1
ATOM 1112 C CA . PRO A 1 137 ? 7.697 10.981 -17.465 1.00 96.75 137 PRO A CA 1
ATOM 1113 C C . PRO A 1 137 ? 8.867 10.323 -16.721 1.00 96.75 137 PRO A C 1
ATOM 1115 O O . PRO A 1 137 ? 9.502 9.416 -17.249 1.00 96.75 137 PRO A O 1
ATOM 1118 N N . ILE A 1 138 ? 9.125 10.731 -15.476 1.00 96.69 138 ILE A N 1
ATOM 1119 C CA . ILE A 1 138 ? 10.234 10.202 -14.669 1.00 96.69 138 ILE A CA 1
ATOM 1120 C C . ILE A 1 138 ? 9.975 8.738 -14.290 1.00 96.69 138 ILE A C 1
ATOM 1122 O O . ILE A 1 138 ? 10.872 7.902 -14.376 1.00 96.69 138 ILE A O 1
ATOM 1126 N N . THR A 1 139 ? 8.744 8.418 -13.901 1.00 96.38 139 THR A N 1
ATOM 1127 C CA . THR A 1 139 ? 8.339 7.053 -13.536 1.00 96.38 139 THR A CA 1
ATOM 1128 C C . THR A 1 139 ? 8.274 6.120 -14.748 1.00 96.38 139 THR A C 1
ATOM 1130 O O . THR A 1 139 ? 8.698 4.971 -14.647 1.00 96.38 139 THR A O 1
ATOM 1133 N N . ILE A 1 140 ? 7.874 6.602 -15.930 1.00 97.06 140 ILE A N 1
ATOM 1134 C CA . ILE A 1 140 ? 7.990 5.847 -17.195 1.00 97.06 140 ILE A CA 1
ATOM 1135 C C . ILE A 1 140 ? 9.454 5.527 -17.511 1.00 97.06 140 ILE A C 1
ATOM 1137 O O . ILE A 1 140 ? 9.785 4.379 -17.797 1.00 97.06 140 ILE A O 1
ATOM 1141 N N . ILE A 1 141 ? 10.349 6.515 -17.428 1.00 97.12 141 ILE A N 1
ATOM 1142 C CA . ILE A 1 141 ? 11.780 6.298 -17.687 1.00 97.12 141 ILE A CA 1
ATOM 1143 C C . ILE A 1 141 ? 12.357 5.290 -16.688 1.00 97.12 141 ILE A C 1
ATOM 1145 O O . ILE A 1 141 ? 13.068 4.370 -17.088 1.00 97.12 141 ILE A O 1
ATOM 1149 N N . LEU A 1 142 ? 12.022 5.420 -15.401 1.00 96.12 142 LEU A N 1
ATOM 1150 C CA . LEU A 1 142 ? 12.494 4.502 -14.369 1.00 96.12 142 LEU A CA 1
ATOM 1151 C C . LEU A 1 142 ? 11.974 3.073 -14.584 1.00 96.12 142 LEU A C 1
ATOM 1153 O O . LEU A 1 142 ? 12.747 2.122 -14.506 1.00 96.12 142 LEU A O 1
ATOM 1157 N N . THR A 1 143 ? 10.679 2.901 -14.849 1.00 95.25 143 THR A N 1
ATOM 1158 C CA . THR A 1 143 ? 10.084 1.574 -15.097 1.00 95.25 143 THR A CA 1
ATOM 1159 C C . THR A 1 143 ? 10.646 0.920 -16.356 1.00 95.25 143 THR A C 1
ATOM 1161 O O . THR A 1 143 ? 10.934 -0.274 -16.336 1.00 95.25 143 THR A O 1
ATOM 1164 N N . LEU A 1 144 ? 10.891 1.686 -17.422 1.00 95.62 144 LEU A N 1
ATOM 1165 C CA . LEU A 1 144 ? 11.585 1.200 -18.616 1.00 95.62 144 LEU A CA 1
ATOM 1166 C C . LEU A 1 144 ? 13.030 0.789 -18.318 1.00 95.62 144 LEU A C 1
ATOM 1168 O O . LEU A 1 144 ? 13.451 -0.284 -18.740 1.00 95.62 144 LEU A O 1
ATOM 1172 N N . ALA A 1 145 ? 13.776 1.587 -17.551 1.00 95.19 145 ALA A N 1
ATOM 1173 C CA . ALA A 1 145 ? 15.142 1.247 -17.152 1.00 95.19 145 ALA A CA 1
ATOM 1174 C C . ALA A 1 145 ? 15.197 -0.040 -16.308 1.00 95.19 145 ALA A C 1
ATOM 1176 O O . ALA A 1 145 ? 16.118 -0.839 -16.449 1.00 95.19 145 ALA A O 1
ATOM 1177 N N . LEU A 1 146 ? 14.185 -0.270 -15.465 1.00 93.50 146 LEU A N 1
ATOM 1178 C CA . LEU A 1 146 ? 14.058 -1.474 -14.639 1.00 93.50 146 LEU A CA 1
ATOM 1179 C C . LEU A 1 146 ? 13.420 -2.668 -15.377 1.00 93.50 146 LEU A C 1
ATOM 1181 O O . LEU A 1 146 ? 13.373 -3.769 -14.826 1.00 93.50 146 LEU A O 1
ATOM 1185 N N . SER A 1 147 ? 12.947 -2.490 -16.614 1.00 92.00 147 SER A N 1
ATOM 1186 C CA . SER A 1 147 ? 12.241 -3.513 -17.407 1.00 92.00 147 SER A CA 1
ATOM 1187 C C . SER A 1 147 ? 13.078 -4.781 -17.591 1.00 92.00 147 SER A C 1
ATOM 1189 O O . SER A 1 147 ? 12.560 -5.885 -17.445 1.00 92.00 147 SER A O 1
ATOM 1191 N N . TYR A 1 148 ? 14.388 -4.629 -17.812 1.00 89.50 148 TYR A N 1
ATOM 1192 C CA . TYR A 1 148 ? 15.304 -5.759 -17.981 1.00 89.50 148 TYR A CA 1
ATOM 1193 C C . TYR A 1 148 ? 15.405 -6.634 -16.720 1.00 89.50 148 TYR A C 1
ATOM 1195 O O . TYR A 1 148 ? 15.271 -7.850 -16.804 1.00 89.50 148 TYR A O 1
ATOM 1203 N N . TRP A 1 149 ? 15.582 -6.030 -15.538 1.00 90.44 149 TRP A N 1
ATOM 1204 C CA . TRP A 1 149 ? 15.697 -6.780 -14.277 1.00 90.44 149 TRP A CA 1
ATOM 1205 C C . TRP A 1 149 ? 14.365 -7.329 -13.773 1.00 90.44 149 TRP A C 1
ATOM 1207 O O . TRP A 1 149 ? 14.324 -8.360 -13.108 1.00 90.44 149 TRP A O 1
ATOM 1217 N N . THR A 1 150 ? 13.269 -6.638 -14.073 1.00 88.56 150 THR A N 1
ATOM 1218 C CA . THR A 1 150 ? 11.927 -7.061 -13.661 1.00 88.56 150 THR A CA 1
ATOM 1219 C C . THR A 1 150 ? 11.353 -8.170 -14.541 1.00 88.56 150 THR A C 1
ATOM 1221 O O . THR A 1 150 ? 10.369 -8.790 -14.141 1.00 88.56 150 THR A O 1
ATOM 1224 N N . GLY A 1 151 ? 11.932 -8.420 -15.722 1.00 88.75 151 GLY A N 1
ATOM 1225 C CA . GLY A 1 151 ? 11.402 -9.371 -16.704 1.00 88.75 151 GLY A CA 1
ATOM 1226 C C . GLY A 1 151 ? 10.078 -8.925 -17.337 1.00 88.75 151 GLY A C 1
ATOM 1227 O O . GLY A 1 151 ? 9.407 -9.716 -17.993 1.00 88.75 151 GLY A O 1
ATOM 1228 N N . ILE A 1 152 ? 9.675 -7.668 -17.133 1.00 90.00 152 ILE A N 1
ATOM 1229 C CA . ILE A 1 152 ? 8.413 -7.121 -17.635 1.00 90.00 152 ILE A CA 1
ATOM 1230 C C . ILE A 1 152 ? 8.653 -6.569 -19.046 1.00 90.00 152 ILE A C 1
ATOM 1232 O O . ILE A 1 152 ? 9.580 -5.774 -19.215 1.00 90.00 152 ILE A O 1
ATOM 1236 N N . PRO A 1 153 ? 7.834 -6.913 -20.060 1.00 91.56 153 PRO A N 1
ATOM 1237 C CA . PRO A 1 153 ? 7.968 -6.344 -21.397 1.00 91.56 153 PRO A CA 1
ATOM 1238 C C . PRO A 1 153 ? 7.770 -4.828 -21.409 1.00 91.56 153 PRO A C 1
ATOM 1240 O O . PRO A 1 153 ? 6.946 -4.283 -20.674 1.00 91.56 153 PRO A O 1
ATOM 1243 N N . TRP A 1 154 ? 8.460 -4.149 -22.322 1.00 88.50 154 TRP A N 1
ATOM 1244 C CA . TRP A 1 154 ? 8.501 -2.687 -22.392 1.00 88.50 154 TRP A CA 1
ATOM 1245 C C . TRP A 1 154 ? 7.117 -2.015 -22.454 1.00 88.50 154 TRP A C 1
ATOM 1247 O O . TRP A 1 154 ? 6.912 -0.986 -21.812 1.00 88.50 154 TRP A O 1
ATOM 1257 N N . PHE A 1 155 ? 6.143 -2.607 -23.158 1.00 91.25 155 PHE A N 1
ATOM 1258 C CA . PHE A 1 155 ? 4.765 -2.101 -23.213 1.00 91.25 155 PHE A CA 1
ATOM 1259 C C . PHE A 1 155 ? 4.105 -2.049 -21.825 1.00 91.25 155 PHE A C 1
ATOM 1261 O O . PHE A 1 155 ? 3.482 -1.050 -21.462 1.00 91.25 155 PHE A O 1
ATOM 1268 N N . HIS A 1 156 ? 4.270 -3.112 -21.031 1.00 93.75 156 HIS A N 1
ATOM 1269 C CA . HIS A 1 156 ? 3.745 -3.196 -19.669 1.00 93.75 156 HIS A CA 1
ATOM 1270 C C . HIS A 1 156 ? 4.498 -2.255 -18.726 1.00 93.75 156 HIS A C 1
ATOM 1272 O O . HIS A 1 156 ? 3.876 -1.632 -17.869 1.00 93.75 156 HIS A O 1
ATOM 1278 N N . SER A 1 157 ? 5.805 -2.068 -18.926 1.00 94.00 157 SER A N 1
ATOM 1279 C CA . SER A 1 157 ? 6.597 -1.095 -18.167 1.00 94.00 157 SER A CA 1
ATOM 1280 C C . SER A 1 157 ? 6.109 0.340 -18.380 1.00 94.00 157 SER A C 1
ATOM 1282 O O . SER A 1 157 ? 5.909 1.054 -17.402 1.00 94.00 157 SER A O 1
ATOM 1284 N N . ILE A 1 158 ? 5.816 0.749 -19.622 1.00 95.38 158 ILE A N 1
ATOM 1285 C CA . ILE A 1 158 ? 5.233 2.076 -19.906 1.00 95.38 158 ILE A CA 1
ATOM 1286 C C . ILE A 1 158 ? 3.885 2.232 -19.200 1.00 95.38 158 ILE A C 1
ATOM 1288 O O . ILE A 1 158 ? 3.635 3.249 -18.552 1.00 95.38 158 ILE A O 1
ATOM 1292 N N . PHE A 1 159 ? 3.023 1.217 -19.297 1.00 95.88 159 PHE A N 1
ATOM 1293 C CA . PHE A 1 159 ? 1.719 1.241 -18.645 1.00 95.88 159 PHE A CA 1
ATOM 1294 C C . PHE A 1 159 ? 1.841 1.383 -17.121 1.00 95.88 159 PHE A C 1
ATOM 1296 O O . PHE A 1 159 ? 1.161 2.216 -16.524 1.00 95.88 159 PHE A O 1
ATOM 1303 N N . LEU A 1 160 ? 2.743 0.629 -16.492 1.00 95.56 160 LEU A N 1
ATOM 1304 C CA . LEU A 1 160 ? 3.020 0.717 -15.057 1.00 95.56 160 LEU A CA 1
ATOM 1305 C C . LEU A 1 160 ? 3.589 2.084 -14.663 1.00 95.56 160 LEU A C 1
ATOM 1307 O O . LEU A 1 160 ? 3.161 2.651 -13.657 1.00 95.56 160 LEU A O 1
ATOM 1311 N N . GLY A 1 161 ? 4.491 2.643 -15.473 1.00 95.69 161 GLY A N 1
ATOM 1312 C CA . GLY A 1 161 ? 5.041 3.985 -15.285 1.00 95.69 161 GLY A CA 1
ATOM 1313 C C . GLY A 1 161 ? 3.979 5.085 -15.330 1.00 95.69 161 GLY A C 1
ATOM 1314 O O . GLY A 1 161 ? 4.091 6.072 -14.617 1.00 95.69 161 GLY A O 1
ATOM 1315 N N . ILE A 1 162 ? 2.904 4.900 -16.097 1.00 96.38 162 ILE A N 1
ATOM 1316 C CA . ILE A 1 162 ? 1.745 5.807 -16.107 1.00 96.38 162 ILE A CA 1
ATOM 1317 C C . ILE A 1 162 ? 0.831 5.543 -14.902 1.00 96.38 162 ILE A C 1
ATOM 1319 O O . ILE A 1 162 ? 0.373 6.476 -14.239 1.00 96.38 162 ILE A O 1
ATOM 1323 N N . LEU A 1 163 ? 0.560 4.272 -14.607 1.00 96.38 163 LEU A N 1
ATOM 1324 C CA . LEU A 1 163 ? -0.421 3.854 -13.610 1.00 96.38 163 LEU A CA 1
ATOM 1325 C C . LEU A 1 163 ? 0.011 4.176 -12.172 1.00 96.38 163 LEU A C 1
ATOM 1327 O O . LEU A 1 163 ? -0.812 4.636 -11.377 1.00 96.38 163 LEU A O 1
ATOM 1331 N N . ILE A 1 164 ? 1.285 3.964 -11.823 1.00 96.12 164 ILE A N 1
ATOM 1332 C CA . ILE A 1 164 ? 1.786 4.174 -10.455 1.00 96.12 164 ILE A CA 1
ATOM 1333 C C . ILE A 1 164 ? 1.551 5.625 -9.982 1.00 96.12 164 ILE A C 1
ATOM 1335 O O . ILE A 1 164 ? 0.916 5.797 -8.936 1.00 96.12 164 ILE A O 1
ATOM 1339 N N . PRO A 1 165 ? 1.956 6.679 -10.722 1.00 95.12 165 PRO A N 1
ATOM 1340 C CA . PRO A 1 165 ? 1.662 8.065 -10.357 1.00 95.12 165 PRO A CA 1
ATOM 1341 C C . PRO A 1 165 ? 0.176 8.376 -10.161 1.00 95.12 165 PRO A C 1
ATOM 1343 O O . PRO A 1 165 ? -0.165 9.148 -9.262 1.00 95.12 165 PRO A O 1
ATOM 1346 N N . VAL A 1 166 ? -0.714 7.785 -10.971 1.00 94.19 166 VAL A N 1
ATOM 1347 C CA . VAL A 1 166 ? -2.170 7.962 -10.821 1.00 94.19 166 VAL A CA 1
ATOM 1348 C C . VAL A 1 166 ? -2.629 7.410 -9.474 1.00 94.19 166 VAL A C 1
ATOM 1350 O O . VAL A 1 166 ? -3.296 8.110 -8.711 1.00 94.19 166 VAL A O 1
ATOM 1353 N N . LEU A 1 167 ? -2.235 6.178 -9.147 1.00 95.25 167 LEU A N 1
ATOM 1354 C CA . LEU A 1 167 ? -2.610 5.523 -7.892 1.00 95.25 167 LEU A CA 1
ATOM 1355 C C . LEU A 1 167 ? -2.043 6.255 -6.674 1.00 95.25 167 LEU A C 1
ATOM 1357 O O . LEU A 1 167 ? -2.752 6.440 -5.683 1.00 95.25 167 LEU A O 1
ATOM 1361 N N . VAL A 1 168 ? -0.801 6.737 -6.761 1.00 93.38 168 VAL A N 1
ATOM 1362 C CA . VAL A 1 168 ? -0.185 7.561 -5.712 1.00 93.38 168 VAL A CA 1
ATOM 1363 C C . VAL A 1 168 ? -0.953 8.870 -5.526 1.00 93.38 168 VAL A C 1
ATOM 1365 O O . VAL A 1 168 ? -1.234 9.266 -4.393 1.00 93.38 168 VAL A O 1
ATOM 1368 N N . ALA A 1 169 ? -1.337 9.546 -6.612 1.00 90.31 169 ALA A N 1
ATOM 1369 C CA . ALA A 1 169 ? -2.118 10.777 -6.543 1.00 90.31 169 ALA A CA 1
ATOM 1370 C C . ALA A 1 169 ? -3.484 10.554 -5.870 1.00 90.31 169 ALA A C 1
ATOM 1372 O O . ALA A 1 169 ? -3.858 11.328 -4.980 1.00 90.31 169 ALA A O 1
ATOM 1373 N N . ILE A 1 170 ? -4.187 9.477 -6.239 1.00 90.19 170 ILE A N 1
ATOM 1374 C CA . ILE A 1 170 ? -5.465 9.076 -5.633 1.00 90.19 170 ILE A CA 1
ATOM 1375 C C . ILE A 1 170 ? -5.274 8.768 -4.146 1.00 90.19 170 ILE A C 1
ATOM 1377 O O . ILE A 1 170 ? -5.936 9.377 -3.308 1.00 90.19 170 ILE A O 1
ATOM 1381 N N . GLY A 1 171 ? -4.327 7.897 -3.791 1.00 89.75 171 GLY A N 1
ATOM 1382 C CA . GLY A 1 171 ? -4.104 7.495 -2.402 1.00 89.75 171 GLY A CA 1
ATOM 1383 C C . GLY A 1 171 ? -3.733 8.668 -1.498 1.00 89.75 171 GLY A C 1
ATOM 1384 O O . GLY A 1 171 ? -4.297 8.840 -0.414 1.00 89.75 171 GLY A O 1
ATOM 1385 N N . ARG A 1 172 ? -2.853 9.560 -1.968 1.00 87.19 172 ARG A N 1
ATOM 1386 C CA . ARG A 1 172 ? -2.486 10.777 -1.228 1.00 87.19 172 ARG A CA 1
ATOM 1387 C C . ARG A 1 172 ? -3.673 11.708 -1.035 1.00 87.19 172 ARG A C 1
ATOM 1389 O O . ARG A 1 172 ? -3.777 12.320 0.029 1.00 87.19 172 ARG A O 1
ATOM 1396 N N . HIS A 1 173 ? -4.551 11.822 -2.030 1.00 86.06 173 HIS A N 1
ATOM 1397 C CA . HIS A 1 173 ? -5.782 12.592 -1.913 1.00 86.06 173 HIS A CA 1
ATOM 1398 C C . HIS A 1 173 ? -6.711 11.976 -0.866 1.00 86.06 173 HIS A C 1
ATOM 1400 O O . HIS A 1 173 ? -7.028 12.646 0.114 1.00 86.06 173 HIS A O 1
ATOM 1406 N N . THR A 1 174 ? -7.076 10.704 -1.019 1.00 88.06 174 THR A N 1
ATOM 1407 C CA . THR A 1 174 ? -8.044 10.028 -0.150 1.00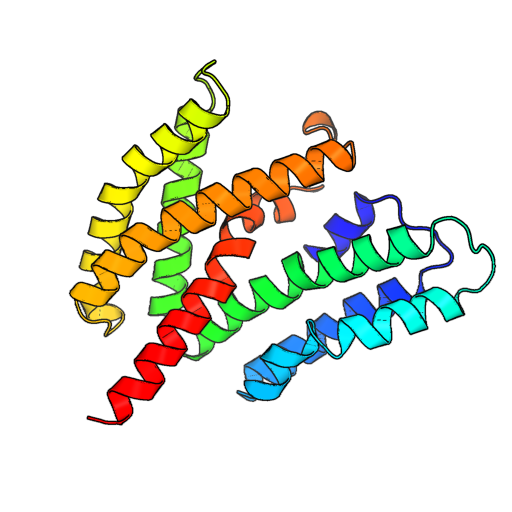 88.06 174 THR A CA 1
ATOM 1408 C C . THR A 1 174 ? -7.591 10.006 1.304 1.00 88.06 174 THR A C 1
ATOM 1410 O O . THR A 1 174 ? -8.328 10.446 2.182 1.00 88.06 174 THR A O 1
ATOM 1413 N N . ILE A 1 175 ? -6.340 9.619 1.569 1.00 86.12 175 ILE A N 1
ATOM 1414 C CA . ILE A 1 175 ? -5.811 9.582 2.941 1.00 86.12 175 ILE A CA 1
ATOM 1415 C C . ILE A 1 175 ? -5.788 10.988 3.548 1.00 86.12 175 ILE A C 1
ATOM 1417 O O . ILE A 1 175 ? -6.037 11.144 4.734 1.00 86.12 175 ILE A O 1
ATOM 1421 N N . ARG A 1 176 ? -5.568 12.041 2.748 1.00 83.31 176 ARG A N 1
ATOM 1422 C CA . ARG A 1 176 ? -5.580 13.422 3.261 1.00 83.31 176 ARG A CA 1
ATOM 1423 C C . ARG A 1 176 ? -6.979 13.869 3.662 1.00 83.31 176 ARG A C 1
ATOM 1425 O O . ARG A 1 176 ? -7.105 14.706 4.549 1.00 83.31 176 ARG A O 1
ATOM 1432 N N . TYR A 1 177 ? -8.012 13.383 2.981 1.00 84.94 177 TYR A N 1
ATOM 1433 C CA . TYR A 1 177 ? -9.388 13.637 3.397 1.00 84.94 177 TYR A CA 1
ATOM 1434 C C . TYR A 1 177 ? -9.714 12.894 4.688 1.00 84.94 177 TYR A C 1
ATOM 1436 O O . TYR A 1 177 ? -10.227 13.527 5.602 1.00 84.94 177 TYR A O 1
ATOM 1444 N N . ILE A 1 178 ? -9.328 11.620 4.794 1.00 84.94 178 ILE A N 1
ATOM 1445 C CA . ILE A 1 178 ? -9.524 10.817 6.011 1.00 84.94 178 ILE A CA 1
ATOM 1446 C C . ILE A 1 178 ? -8.795 11.449 7.208 1.00 84.94 178 ILE A C 1
ATOM 1448 O O . ILE A 1 178 ? -9.392 11.635 8.258 1.00 84.94 178 ILE A O 1
ATOM 1452 N N . GLU A 1 179 ? -7.534 11.864 7.047 1.00 80.38 179 GLU A N 1
ATOM 1453 C CA . GLU A 1 179 ? -6.761 12.562 8.091 1.00 80.38 179 GLU A CA 1
ATOM 1454 C C . GLU A 1 179 ? -7.475 13.826 8.596 1.00 80.38 179 GLU A C 1
ATOM 1456 O O . GLU A 1 179 ? -7.484 14.101 9.793 1.00 80.38 179 GLU A O 1
ATOM 1461 N N . LYS A 1 180 ? -8.078 14.599 7.683 1.00 82.69 180 LYS A N 1
ATOM 1462 C CA . LYS A 1 180 ? -8.811 15.822 8.033 1.00 82.69 180 LYS A CA 1
ATOM 1463 C C . LYS A 1 180 ? -10.122 15.536 8.749 1.00 82.69 180 LYS A C 1
ATOM 1465 O O . LYS A 1 180 ? -10.472 16.293 9.644 1.00 82.69 180 LYS A O 1
ATOM 1470 N N . ASP A 1 181 ? -10.830 14.495 8.325 1.00 83.62 181 ASP A N 1
ATOM 1471 C CA . ASP 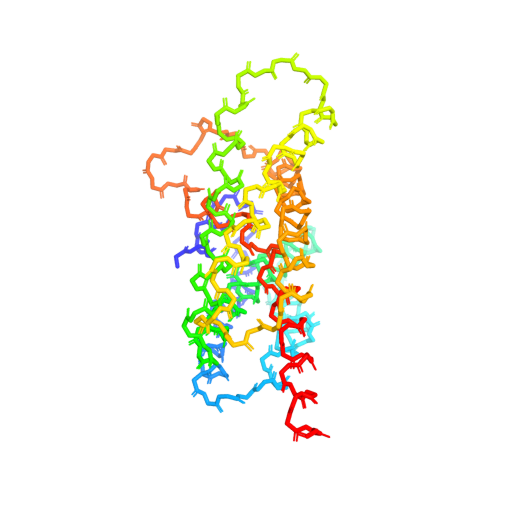A 1 181 ? -12.086 14.062 8.939 1.00 83.62 181 ASP A CA 1
ATOM 1472 C C . ASP A 1 181 ? -11.858 13.573 10.375 1.00 83.62 181 ASP A C 1
ATOM 1474 O O . ASP A 1 181 ? -12.563 13.967 11.296 1.00 83.62 181 ASP A O 1
ATOM 1478 N N . LEU A 1 182 ? -10.767 12.835 10.589 1.00 75.00 182 LEU A N 1
ATOM 1479 C CA . LEU A 1 182 ? -10.332 12.377 11.908 1.00 75.00 182 LEU A CA 1
ATOM 1480 C C . LEU A 1 182 ? -9.765 13.496 12.801 1.00 75.00 182 LEU A C 1
ATOM 1482 O O . LEU A 1 182 ? -9.333 13.222 13.916 1.00 75.00 182 LEU A O 1
ATOM 1486 N N . GLY A 1 183 ? -9.713 14.746 12.326 1.00 69.25 183 GLY A N 1
ATOM 1487 C CA . GLY A 1 183 ? -9.155 15.864 13.089 1.00 69.25 183 GLY A CA 1
ATOM 1488 C C . GLY A 1 183 ? -7.654 15.735 13.378 1.00 69.25 183 GLY A C 1
ATOM 1489 O O . GLY A 1 183 ? -7.145 16.405 14.277 1.00 69.25 183 GLY A O 1
ATOM 1490 N N . ILE A 1 184 ? -6.931 14.896 12.624 1.00 67.50 184 ILE A N 1
ATOM 1491 C CA . ILE A 1 184 ? -5.491 14.684 12.794 1.00 67.50 184 ILE A CA 1
ATOM 1492 C C . ILE A 1 184 ? -4.757 15.888 12.197 1.00 67.50 184 ILE A C 1
ATOM 1494 O O . ILE A 1 184 ? -4.480 15.967 10.994 1.00 67.50 184 ILE A O 1
ATOM 1498 N N . SER A 1 185 ? -4.436 16.856 13.050 1.00 54.69 185 SER A N 1
ATOM 1499 C CA . SER A 1 185 ? -3.629 18.016 12.678 1.00 54.69 185 SER A CA 1
ATOM 1500 C C . SER A 1 185 ? -2.147 17.627 12.615 1.00 54.69 185 SER A C 1
ATOM 1502 O O . SER A 1 185 ? -1.639 16.914 13.481 1.00 54.69 185 SER A O 1
ATOM 1504 N N . ARG A 1 186 ? -1.416 18.085 11.585 1.00 54.75 186 ARG A N 1
ATOM 1505 C CA . ARG A 1 186 ? 0.013 17.734 11.380 1.00 54.75 186 ARG A CA 1
ATOM 1506 C C . ARG A 1 186 ? 0.922 18.181 12.532 1.00 54.75 186 ARG A C 1
ATOM 1508 O O . ARG A 1 186 ? 2.032 17.693 12.669 1.00 54.75 186 ARG A O 1
ATOM 1515 N N . ASP A 1 187 ? 0.430 19.101 13.334 1.00 49.16 187 ASP A N 1
ATOM 1516 C CA . ASP A 1 187 ? 0.970 19.671 14.561 1.00 49.16 187 ASP A CA 1
ATOM 1517 C C . ASP A 1 187 ? 0.886 18.710 15.766 1.00 49.16 187 ASP A C 1
ATOM 1519 O O . ASP A 1 187 ? 1.657 18.857 16.710 1.00 49.16 187 ASP A O 1
ATOM 1523 N N . GLN A 1 188 ? 0.044 17.671 15.708 1.00 50.12 188 GLN A N 1
ATOM 1524 C CA . GLN A 1 188 ? 0.029 16.561 16.675 1.00 50.12 188 GLN A CA 1
ATOM 1525 C C . GLN A 1 188 ? 0.999 15.423 16.298 1.00 50.12 188 GLN A C 1
ATOM 1527 O O . GLN A 1 188 ? 1.251 14.526 17.109 1.00 50.12 188 GLN A O 1
ATOM 1532 N N . LEU A 1 189 ? 1.576 15.463 15.088 1.00 52.56 189 LEU A N 1
ATOM 1533 C CA . LEU A 1 189 ? 2.590 14.519 14.610 1.00 52.56 189 LEU A CA 1
ATOM 1534 C C . LEU A 1 189 ? 3.969 14.895 15.183 1.00 52.56 189 LEU A C 1
ATOM 1536 O O . LEU A 1 189 ? 4.856 15.376 14.478 1.00 52.56 189 LEU A O 1
ATOM 1540 N N . LEU A 1 190 ? 4.146 14.726 16.494 1.00 46.69 190 LEU A N 1
ATOM 1541 C CA . LEU A 1 190 ? 5.467 14.780 17.129 1.00 46.69 190 LEU A CA 1
ATOM 1542 C C . LEU A 1 190 ? 6.367 13.654 16.570 1.00 46.69 190 LEU A C 1
ATOM 1544 O O . LEU A 1 190 ? 5.839 12.620 16.146 1.00 46.69 190 LEU A O 1
ATOM 1548 N N . PRO A 1 191 ? 7.710 13.794 16.594 1.00 44.47 191 PRO A N 1
ATOM 1549 C CA . PRO A 1 191 ? 8.625 12.740 16.150 1.00 44.47 191 PRO A CA 1
ATOM 1550 C C . PRO A 1 191 ? 8.282 11.403 16.829 1.00 44.47 191 PRO A C 1
ATOM 1552 O O . PRO A 1 191 ? 8.341 11.295 18.053 1.00 44.47 191 PRO A O 1
ATOM 1555 N N . GLY A 1 192 ? 7.866 10.404 16.042 1.00 51.19 192 GLY A N 1
ATOM 1556 C CA . GLY A 1 192 ? 7.430 9.089 16.533 1.00 51.19 192 GLY A CA 1
ATOM 1557 C C . GLY A 1 192 ? 5.913 8.841 16.640 1.00 51.19 192 GLY A C 1
ATOM 1558 O O . GLY A 1 192 ? 5.533 7.701 16.897 1.00 51.19 192 GLY A O 1
ATOM 1559 N N . LYS A 1 193 ? 5.030 9.829 16.412 1.00 55.38 193 LYS A N 1
ATOM 1560 C CA . LYS A 1 193 ? 3.564 9.634 16.323 1.00 55.38 193 LYS A CA 1
ATOM 1561 C C . LYS A 1 193 ? 3.032 10.035 14.939 1.00 55.38 193 LYS A C 1
ATOM 1563 O O . LYS A 1 193 ? 3.176 11.178 14.527 1.00 55.38 193 LYS A O 1
ATOM 1568 N N . GLY A 1 194 ? 2.407 9.099 14.225 1.00 58.31 194 GLY A N 1
ATOM 1569 C CA . GLY A 1 194 ? 1.782 9.297 12.902 1.00 58.31 194 GLY A CA 1
ATOM 1570 C C . GLY A 1 194 ? 2.744 9.363 11.695 1.00 58.31 194 GLY A C 1
ATOM 1571 O O . GLY A 1 194 ? 2.303 9.506 10.553 1.00 58.31 194 GLY A O 1
ATOM 1572 N N . GLN A 1 195 ? 4.054 9.214 11.922 1.00 64.94 195 GLN A N 1
ATOM 1573 C CA . GLN A 1 195 ? 5.089 9.234 10.887 1.00 64.94 195 GLN A CA 1
ATOM 1574 C C . GLN A 1 195 ? 5.103 7.971 10.011 1.00 64.94 195 GLN A C 1
ATOM 1576 O O . GLN A 1 195 ? 5.375 8.058 8.813 1.00 64.94 195 GLN A O 1
ATOM 1581 N N . VAL A 1 196 ? 4.794 6.797 10.568 1.00 67.44 196 VAL A N 1
ATOM 1582 C CA . VAL A 1 196 ? 4.776 5.545 9.796 1.00 67.44 196 VAL A CA 1
ATOM 1583 C C . VAL A 1 196 ? 3.615 5.567 8.805 1.00 67.44 196 VAL A C 1
ATOM 1585 O O . VAL A 1 196 ? 3.775 5.147 7.661 1.00 67.44 196 VAL A O 1
ATOM 1588 N N . ILE A 1 197 ? 2.467 6.115 9.204 1.00 67.19 197 ILE A N 1
ATOM 1589 C CA . ILE A 1 197 ? 1.290 6.222 8.333 1.00 67.19 197 ILE A CA 1
ATOM 1590 C C . ILE A 1 197 ? 1.515 7.252 7.220 1.00 67.19 197 ILE A C 1
ATOM 1592 O O . ILE A 1 197 ? 1.217 6.946 6.065 1.00 67.19 197 ILE A O 1
ATOM 1596 N N . ASP A 1 198 ? 2.088 8.429 7.521 1.00 70.94 198 ASP A N 1
ATOM 1597 C CA . ASP A 1 198 ? 2.362 9.448 6.487 1.00 70.94 198 ASP A CA 1
ATOM 1598 C C . ASP A 1 198 ? 3.372 8.924 5.448 1.00 70.94 198 ASP A C 1
ATOM 1600 O O . ASP A 1 198 ? 3.211 9.190 4.258 1.00 70.94 198 ASP A O 1
ATOM 1604 N N . ASN A 1 199 ? 4.345 8.104 5.869 1.00 72.75 199 ASN A N 1
ATOM 1605 C CA . ASN A 1 199 ? 5.327 7.482 4.973 1.00 72.75 199 ASN A CA 1
ATOM 1606 C C . ASN A 1 199 ? 4.733 6.377 4.090 1.00 72.75 199 ASN A C 1
ATOM 1608 O O . ASN A 1 199 ? 5.166 6.185 2.957 1.00 72.75 199 ASN A O 1
ATOM 1612 N N . LEU A 1 200 ? 3.759 5.623 4.599 1.00 79.50 200 LEU A N 1
ATOM 1613 C CA . LEU A 1 200 ? 3.178 4.497 3.867 1.00 79.50 200 LEU A CA 1
ATOM 1614 C C . LEU A 1 200 ? 2.021 4.914 2.960 1.00 79.50 200 LEU A C 1
ATOM 1616 O O . LEU A 1 200 ? 1.679 4.163 2.049 1.00 79.50 200 LEU A O 1
ATOM 1620 N N . ARG A 1 201 ? 1.442 6.107 3.164 1.00 78.31 201 ARG A N 1
ATOM 1621 C CA . ARG A 1 201 ? 0.197 6.565 2.523 1.00 78.31 201 ARG A CA 1
ATOM 1622 C C . ARG A 1 201 ? 0.151 6.331 1.012 1.00 78.31 201 ARG A C 1
ATOM 1624 O O . ARG A 1 201 ? -0.867 5.913 0.468 1.00 78.31 201 ARG A O 1
ATOM 1631 N N . SER A 1 202 ? 1.258 6.603 0.333 1.00 82.88 202 SER A N 1
ATOM 1632 C CA . SER A 1 202 ? 1.348 6.569 -1.124 1.00 82.88 202 SER A CA 1
ATOM 1633 C C . SER A 1 202 ? 1.446 5.141 -1.655 1.00 82.88 202 SER A C 1
ATOM 1635 O O . SER A 1 202 ? 0.954 4.849 -2.743 1.00 82.88 202 SER A O 1
ATOM 1637 N N . LEU A 1 203 ? 2.003 4.230 -0.853 1.00 87.31 203 LEU A N 1
ATOM 1638 C CA . LEU A 1 203 ? 2.099 2.807 -1.164 1.00 87.31 203 LEU A CA 1
ATOM 1639 C C . LEU A 1 203 ? 0.761 2.082 -0.990 1.00 87.31 203 LEU A C 1
ATOM 1641 O O . LEU A 1 203 ? 0.497 1.139 -1.732 1.00 87.31 203 LEU A O 1
ATOM 1645 N N . LEU A 1 204 ? -0.099 2.527 -0.063 1.00 88.31 204 LEU A N 1
ATOM 1646 C CA . LEU A 1 204 ? -1.323 1.794 0.298 1.00 88.31 204 LEU A CA 1
ATOM 1647 C C . LEU A 1 204 ? -2.291 1.617 -0.882 1.00 88.31 204 LEU A C 1
ATOM 1649 O O . LEU A 1 204 ? -2.990 0.617 -0.956 1.00 88.31 204 LEU A O 1
ATOM 1653 N N . TYR A 1 205 ? -2.328 2.558 -1.825 1.00 90.44 205 TYR A N 1
ATOM 1654 C CA . TYR A 1 205 ? -3.190 2.446 -3.009 1.00 90.44 205 TYR A CA 1
ATOM 1655 C C . TYR A 1 205 ? -2.484 1.791 -4.196 1.00 90.44 205 TYR A C 1
ATOM 1657 O O . TYR A 1 205 ? -3.111 1.061 -4.961 1.00 90.44 205 TYR A O 1
ATOM 1665 N N . ALA A 1 206 ? -1.182 2.037 -4.352 1.00 94.88 206 ALA A N 1
ATOM 1666 C CA . ALA A 1 206 ? -0.423 1.501 -5.473 1.00 94.88 206 ALA A CA 1
ATOM 1667 C C . ALA A 1 206 ? -0.189 -0.013 -5.333 1.00 94.88 206 ALA A C 1
ATOM 1669 O O . ALA A 1 206 ? -0.377 -0.756 -6.293 1.00 94.88 206 ALA A O 1
ATOM 1670 N N . ALA A 1 207 ? 0.168 -0.484 -4.136 1.00 94.94 207 ALA A N 1
ATOM 1671 C CA . ALA A 1 207 ? 0.575 -1.865 -3.901 1.00 94.94 207 ALA A CA 1
ATOM 1672 C C . ALA A 1 207 ? -0.442 -2.929 -4.351 1.00 94.94 207 ALA A C 1
ATOM 1674 O O . ALA A 1 207 ? -0.059 -3.780 -5.156 1.00 94.94 207 ALA A O 1
ATOM 1675 N N . PRO A 1 208 ? -1.718 -2.908 -3.913 1.00 95.56 208 PRO A N 1
ATOM 1676 C CA . PRO A 1 208 ? -2.651 -3.964 -4.288 1.00 95.56 208 PRO A CA 1
ATOM 1677 C C . PRO A 1 208 ? -2.953 -3.976 -5.786 1.00 95.56 208 PRO A C 1
ATOM 1679 O O . PRO A 1 208 ? -2.981 -5.045 -6.390 1.00 95.56 208 PRO A O 1
ATOM 1682 N N . VAL A 1 209 ? -3.122 -2.811 -6.412 1.00 95.75 209 VAL A N 1
ATOM 1683 C CA . VAL A 1 209 ? -3.458 -2.721 -7.841 1.00 95.75 209 VAL A CA 1
ATOM 1684 C C . VAL A 1 209 ? -2.296 -3.199 -8.711 1.00 95.75 209 VAL A C 1
ATOM 1686 O O . VAL A 1 209 ? -2.496 -4.003 -9.620 1.00 95.75 209 VAL A O 1
ATOM 1689 N N . ILE A 1 210 ? -1.076 -2.745 -8.412 1.00 95.50 210 ILE A N 1
ATOM 1690 C CA . ILE A 1 210 ? 0.120 -3.126 -9.171 1.00 95.50 210 ILE A CA 1
ATOM 1691 C C . ILE A 1 210 ? 0.421 -4.613 -8.995 1.00 95.50 210 ILE A C 1
ATOM 1693 O O . ILE A 1 210 ? 0.726 -5.290 -9.973 1.00 95.50 210 ILE A O 1
ATOM 1697 N N . PHE A 1 211 ? 0.263 -5.147 -7.784 1.00 95.06 211 PHE A N 1
ATOM 1698 C CA . PHE A 1 211 ? 0.411 -6.577 -7.542 1.00 95.06 211 PHE A CA 1
ATOM 1699 C C . PHE A 1 211 ? -0.576 -7.414 -8.366 1.00 95.06 211 PHE A C 1
ATOM 1701 O O . PHE A 1 211 ? -0.152 -8.346 -9.044 1.00 95.06 211 PHE A O 1
ATOM 1708 N N . HIS A 1 212 ? -1.869 -7.072 -8.368 1.00 94.00 212 HIS A N 1
ATOM 1709 C CA . HIS A 1 212 ? -2.865 -7.818 -9.148 1.00 94.00 212 HIS A CA 1
ATOM 1710 C C . HIS A 1 212 ? -2.591 -7.742 -10.652 1.00 94.00 212 HIS A C 1
ATOM 1712 O O . HIS A 1 212 ? -2.726 -8.747 -11.346 1.00 94.00 212 HIS A O 1
ATOM 1718 N N . TYR A 1 213 ? -2.162 -6.579 -11.148 1.00 94.62 213 TYR A N 1
ATOM 1719 C CA . TYR A 1 213 ? -1.771 -6.416 -12.545 1.00 94.62 213 TYR A CA 1
ATOM 1720 C C . TYR A 1 213 ? -0.584 -7.312 -12.917 1.00 94.62 213 TYR A C 1
ATOM 1722 O O . TYR A 1 213 ? -0.658 -8.071 -13.884 1.00 94.62 213 TYR A O 1
ATOM 1730 N N . LEU A 1 214 ? 0.496 -7.249 -12.132 1.00 92.69 214 LEU A N 1
ATOM 1731 C CA . LEU A 1 214 ? 1.706 -8.033 -12.372 1.00 92.69 214 LEU A CA 1
ATOM 1732 C C . LEU A 1 214 ? 1.439 -9.528 -12.251 1.00 92.69 214 LEU A C 1
ATOM 1734 O O . LEU A 1 214 ? 1.916 -10.294 -13.082 1.00 92.69 214 LEU A O 1
ATOM 1738 N N . ARG A 1 215 ? 0.630 -9.948 -11.274 1.00 89.12 215 ARG A N 1
ATOM 1739 C CA . ARG A 1 215 ? 0.271 -11.356 -11.102 1.00 89.12 215 ARG A CA 1
ATOM 1740 C C . ARG A 1 215 ? -0.581 -11.867 -12.257 1.00 89.12 215 ARG A C 1
ATOM 1742 O O . ARG A 1 215 ? -0.260 -12.917 -12.799 1.00 89.12 215 ARG A O 1
ATOM 1749 N N . PHE A 1 216 ? -1.619 -11.129 -12.657 1.00 88.44 216 PHE A N 1
ATOM 1750 C CA . PHE A 1 216 ? -2.468 -11.498 -13.794 1.00 88.44 216 PHE A CA 1
ATOM 1751 C C . PHE A 1 216 ? -1.659 -11.636 -15.087 1.00 88.44 216 PHE A C 1
ATOM 1753 O O . PHE A 1 216 ? -1.872 -12.569 -15.858 1.00 88.44 216 PHE A O 1
ATOM 1760 N N . PHE A 1 217 ? -0.709 -10.727 -15.311 1.00 84.12 217 PHE A N 1
ATOM 1761 C CA . PHE A 1 217 ? 0.168 -10.781 -16.473 1.00 84.12 217 PHE A CA 1
ATOM 1762 C C . PHE A 1 217 ? 1.181 -11.933 -16.391 1.00 84.12 217 PHE A C 1
ATOM 1764 O O . PHE A 1 217 ? 1.295 -12.707 -17.336 1.00 84.12 217 PHE A O 1
ATOM 1771 N N . SER A 1 218 ? 1.862 -12.096 -15.254 1.00 75.12 218 SER A N 1
ATOM 1772 C CA . SER A 1 218 ? 2.851 -13.160 -15.041 1.00 75.12 218 SER A CA 1
ATOM 1773 C C . SER A 1 218 ? 2.240 -14.560 -15.109 1.00 75.12 218 SER A C 1
ATOM 1775 O O . SER A 1 218 ? 2.837 -15.448 -15.698 1.00 75.12 218 SER A O 1
ATOM 1777 N N . MET A 1 219 ? 1.025 -14.766 -14.590 1.00 61.50 219 MET A N 1
ATOM 1778 C CA . MET A 1 219 ? 0.307 -16.039 -14.761 1.00 61.50 219 MET A CA 1
ATOM 1779 C C . MET A 1 219 ? 0.020 -16.362 -16.235 1.00 61.50 219 MET A C 1
ATOM 1781 O O . MET A 1 219 ? -0.194 -17.519 -16.581 1.00 61.50 219 MET A O 1
ATOM 1785 N N . ARG A 1 220 ? -0.043 -15.343 -17.100 1.00 57.72 220 ARG A N 1
ATOM 1786 C CA . ARG A 1 220 ? -0.366 -15.492 -18.521 1.00 57.72 220 ARG A CA 1
ATOM 1787 C C . ARG A 1 220 ? 0.875 -15.651 -19.398 1.00 57.72 220 ARG A C 1
ATOM 1789 O O . ARG A 1 220 ? 0.747 -16.198 -20.488 1.00 57.72 220 ARG A O 1
ATOM 1796 N N . SER A 1 221 ? 2.052 -15.212 -18.948 1.00 51.75 221 SER A N 1
ATOM 1797 C CA . SER A 1 221 ? 3.317 -15.457 -19.654 1.00 51.75 221 SER A CA 1
ATOM 1798 C C . SER A 1 221 ? 3.773 -16.915 -19.587 1.00 51.75 221 SER A C 1
ATOM 1800 O O . SER A 1 221 ? 4.480 -17.342 -20.484 1.00 51.75 221 SER A O 1
ATOM 1802 N N . ASP A 1 222 ? 3.313 -17.689 -18.598 1.00 45.19 222 ASP A N 1
ATOM 1803 C CA . ASP A 1 222 ? 3.569 -19.140 -18.511 1.00 45.19 222 ASP A CA 1
ATOM 1804 C C . ASP A 1 222 ? 2.672 -19.965 -19.464 1.00 45.19 222 ASP A C 1
ATOM 1806 O O . ASP A 1 222 ? 2.765 -21.190 -19.518 1.00 45.19 222 ASP A O 1
ATOM 1810 N N . ALA A 1 223 ? 1.770 -19.301 -20.197 1.00 39.22 223 ALA A N 1
ATOM 1811 C CA . ALA A 1 223 ? 0.822 -19.915 -21.126 1.00 39.22 223 ALA A CA 1
ATOM 1812 C C . ALA A 1 223 ? 1.182 -19.692 -22.612 1.00 39.22 223 ALA A C 1
ATOM 1814 O O . ALA A 1 223 ? 0.348 -19.978 -23.476 1.00 39.22 223 ALA A O 1
ATOM 1815 N N . PHE A 1 224 ? 2.387 -19.185 -22.907 1.00 35.94 224 PHE A N 1
ATOM 1816 C CA . PHE A 1 224 ? 2.918 -19.005 -24.263 1.00 35.94 224 PHE A CA 1
ATOM 1817 C C . PHE A 1 224 ? 4.307 -19.620 -24.417 1.00 35.94 224 PHE A C 1
ATOM 1819 O O . PHE A 1 224 ? 5.162 -19.369 -23.542 1.00 35.94 224 PHE A O 1
#

Secondary structure (DSSP, 8-state):
-HHHHHHHHS---GGGHHHHHHHHHHHHHHHHHHHTT-HHHHHHIIIIIIHHHHHHHHHTT-S--TTHHHHHHHHHHHHIIIIIHHHHHHHHHHH-HHHHHHHHHHHHHHHHHHHHGGG----HHHHHHHHHHHHHHHHHHHHHHTHHHHT--HHHHHHHHHHHHHHHHHHHHHHHHHHHHTT--GGG--TTSSHHHHHHHHHHHHHHHHHHHHHHHHHHHTT-

Sequence (224 aa):
MALREYFTLVDIRLQDRWGIIGAYLSIPFMIIFIQFDYYGMFIISIPVYAFLVIPFLVTLGGKEIKGTLLSIGIIDLGLFLLIYCIGHIGYLALFSTWWAIMLILNVAICDLIAILMRKRKNHRWSNVLTQYFVSAPITIILTLALSYWTGIPWFHSIFLGILIPVLVAIGRHTIRYIEKDLGISRDQLLPGKGQVIDNLRSLLYAAPVIFHYLRFFSMRSDAF

Radius of gyration: 18.86 Å; chains: 1; bounding box: 40×48×51 Å

Foldseek 3Di:
DQLVLLVVLFDADPLLVQLSVLLVVVQVVLVVCLVVVVVVCLVCVLVPVNLVVSLVRSCVSPDDPPCSVVNSCSSSVSSLQPRSLVSLLSSLCSVPVLLSVLLLVLLVLLVVLLVVLVPDPDDPVVSLVVSLVVSLVVSLVSLQVSCVVVVNDNVVSNVLSNVLSVQLSVQVVVVVVVCVVSVPDVVVCDPPRCPVVVSCSSSSRRRVVSSVVCVVVVVCVVVD

pLDDT: mean 86.19, std 13.08, range [35.94, 97.12]